Protein 9GVB (pdb70)

Sequence (286 aa):
LTDRGMTYDLDPKDGSSAATKPVLEVTKKVFDTAADAAGQTVTVEFKVSGAEGKYATTGYHIYWDERLEVVATKTGAYAKKGAALEDSSLAKAENNGNGVFVASGADDDFGADGVMWTVELKVPADAKAGDVYPIDVAYQWDPSKGDLFTDNKDSAQGKLMQAYFFTQGIKSSSNPSTDEYLVKANATYADGYIAIKAGDLFGDINGDGIIDGRDATVLLTYYAKTSTGYKGSLMKFMEEQDLFGDINGDGIIDGRDATVLLTYYAKTSTGYKGSLMKFMEEQNII

Radius of gyration: 19.49 Å; Cα contacts (8 Å, |Δi|>4): 697; chains: 3; bounding box: 42×39×64 Å

Solvent-accessible surface area: 13029 Å² total; per-residue (Å²): 54,78,59,95,22,93,96,18,91,55,120,38,111,94,1,61,91,2,75,10,101,0,59,8,111,8,31,103,80,52,22,100,68,34,82,74,0,35,41,92,62,10,64,0,69,0,92,1,54,48,2,110,37,102,0,0,1,0,0,0,2,0,8,2,6,98,121,7,114,26,58,48,35,212,120,37,21,57,4,122,80,16,76,1,0,131,88,0,75,11,32,68,9,31,47,32,57,55,0,0,0,0,0,0,0,0,51,75,41,88,1,17,46,19,29,0,5,22,0,50,0,74,2,26,90,109,4,134,64,37,18,16,0,6,0,2,1,3,7,36,98,48,103,72,26,8,3,3,0,0,17,27,128,29,40,76,72,1,64,33,3,2,0,31,0,6,41,70,3,4,74,21,73,96,43,63,10,124,26,123,32,0,79,182,31,127,2,41,23,0,11,0,11,0,0,2,92,92,129,214,85,95,2,11,3,52,58,67,57,27,18,1,0,44,0,0,3,27,0,11,10,13,88,32,94,45,73,122,50,49,191,8,65,5,108,112,9,40,147,92,122,200,104,83,5,21,4,11,58,63,54,95,26,14,20,132,0,0,54,6,0,1,25,16,0,0,47,21,9,32,55,46,181,30,59,5,99,104,4,0,112,93,86,131,58,107

InterPro domains:
  IPR008965 CBM2/CBM3, carbohydrate-binding domain superfamily [SSF49384] (60-172)

Organism: Ruminococcus flavefaciens (NCBI:txid1265)

B-factor: mean 37.2, std 17.84, range [0.5, 118.03]

Structure (mmCIF, N/CA/C/O backbone):
data_9GVB
#
_entry.id   9GVB
#
_cell.length_a   142.390
_cell.length_b   142.390
_cell.length_c   57.596
_cell.angle_alpha   90.00
_cell.angle_beta   90.00
_cell.angle_gamma   120.00
#
_symmetry.space_group_name_H-M   'P 64'
#
loop_
_entity.id
_entity.type
_entity.pdbx_description
1 polymer 'Cell-wall anchoring protein'
2 polymer 'Group 2 dockerin from R. flavefaciens FD-1'
3 non-polymer 'CALCIUM ION'
4 water water
#
loop_
_atom_site.group_PDB
_atom_site.id
_atom_site.type_symbol
_atom_site.label_atom_id
_atom_site.label_alt_id
_atom_site.label_comp_id
_atom_site.label_asym_id
_atom_site.label_entity_id
_atom_site.label_seq_id
_atom_site.pdbx_PDB_ins_code
_atom_site.Cartn_x
_atom_site.Cartn_y
_atom_site.Cartn_z
_atom_site.occupancy
_atom_site.B_iso_or_equiv
_atom_site.auth_seq_id
_atom_site.auth_comp_id
_atom_site.auth_asym_id
_atom_site.auth_atom_id
_atom_site.pdbx_PDB_model_num
ATOM 1 N N . LEU A 1 2 ? 18.271 67.996 33.722 1.00 45.38 2 LEU A N 1
ATOM 2 C CA . LEU A 1 2 ? 18.065 67.412 32.368 1.00 42.09 2 LEU A CA 1
ATOM 3 C C . LEU A 1 2 ? 17.654 65.934 32.358 1.00 42.98 2 LEU A C 1
ATOM 4 O O . LEU A 1 2 ? 18.054 65.171 33.229 1.00 45.13 2 LEU A O 1
ATOM 9 N N . THR A 1 3 ? 16.938 65.516 31.290 1.00 41.53 3 THR A N 1
ATOM 10 C CA . THR A 1 3 ? 16.470 64.139 31.095 1.00 42.58 3 THR A CA 1
ATOM 11 C C . THR A 1 3 ? 16.996 63.611 29.766 1.00 38.94 3 THR A C 1
ATOM 12 O O . THR A 1 3 ? 17.393 64.421 28.934 1.00 36.21 3 THR A O 1
ATOM 16 N N . ASP A 1 4 ? 16.871 62.277 29.572 1.00 39.60 4 ASP A N 1
ATOM 17 C CA . ASP A 1 4 ? 17.287 61.555 28.372 1.00 37.09 4 ASP A CA 1
ATOM 18 C C . ASP A 1 4 ? 16.071 61.427 27.473 1.00 36.56 4 ASP A C 1
ATOM 19 O O . ASP A 1 4 ? 15.343 60.460 27.570 1.00 38.18 4 ASP A O 1
ATOM 24 N N . ARG A 1 5 ? 15.872 62.416 26.603 1.00 34.72 5 ARG A N 1
ATOM 25 C CA . ARG A 1 5 ? 14.814 62.345 25.620 1.00 34.84 5 ARG A CA 1
ATOM 26 C C . ARG A 1 5 ? 15.238 61.463 24.451 1.00 32.33 5 ARG A C 1
ATOM 27 O O . ARG A 1 5 ? 14.431 61.150 23.598 1.00 31.69 5 ARG A O 1
ATOM 35 N N . GLY A 1 6 ? 16.502 61.049 24.410 1.00 31.13 6 GLY A N 1
ATOM 36 C CA . GLY A 1 6 ? 17.009 60.315 23.267 1.00 29.62 6 GLY A CA 1
ATOM 37 C C . GLY A 1 6 ? 16.341 58.948 23.143 1.00 31.65 6 GLY A C 1
ATOM 38 O O . GLY A 1 6 ? 16.048 58.323 24.153 1.00 34.63 6 GLY A O 1
ATOM 39 N N . MET A 1 7 ? 16.116 58.489 21.900 1.00 30.40 7 MET A N 1
ATOM 40 C CA . MET A 1 7 ? 15.572 57.165 21.636 1.00 32.00 7 MET A CA 1
ATOM 41 C C . MET A 1 7 ? 16.588 56.278 20.912 1.00 31.15 7 MET A C 1
ATOM 42 O O . MET A 1 7 ? 17.642 56.743 20.494 1.00 28.88 7 MET A O 1
ATOM 47 N N . THR A 1 8 ? 16.231 54.995 20.771 1.00 33.22 8 THR A N 1
ATOM 48 C CA . THR A 1 8 ? 17.009 54.009 20.047 1.00 33.37 8 THR A CA 1
ATOM 49 C C . THR A 1 8 ? 16.783 54.107 18.539 1.00 32.20 8 THR A C 1
ATOM 50 O O . THR A 1 8 ? 15.657 54.146 18.073 1.00 32.98 8 THR A O 1
ATOM 54 N N . TYR A 1 9 ? 17.871 54.051 17.775 1.00 31.04 9 TYR A N 1
ATOM 55 C CA . TYR A 1 9 ? 17.813 54.132 16.331 1.00 30.45 9 TYR A CA 1
ATOM 56 C C . TYR A 1 9 ? 17.394 52.784 15.767 1.00 33.88 9 TYR A C 1
ATOM 57 O O . TYR A 1 9 ? 18.223 51.896 15.705 1.00 35.00 9 TYR A O 1
ATOM 66 N N . ASP A 1 10 ? 16.138 52.671 15.312 1.00 36.17 10 ASP A N 1
ATOM 67 C CA . ASP A 1 10 ? 15.527 51.407 14.896 1.00 40.26 10 ASP A CA 1
ATOM 68 C C . ASP A 1 10 ? 15.306 51.339 13.381 1.00 40.76 10 ASP A C 1
ATOM 69 O O . ASP A 1 10 ? 14.749 50.351 12.896 1.00 43.64 10 ASP A O 1
ATOM 74 N N . LEU A 1 11 ? 15.733 52.366 12.634 1.00 38.57 11 LEU A N 1
ATOM 75 C CA . LEU A 1 11 ? 15.620 52.337 11.185 1.00 40.01 11 LEU A CA 1
ATOM 76 C C . LEU A 1 11 ? 16.576 51.321 10.573 1.00 43.23 11 LEU A C 1
ATOM 77 O O . LEU A 1 11 ? 17.440 50.782 11.257 1.00 44.92 11 LEU A O 1
ATOM 82 N N . ASP A 1 12 ? 16.454 51.084 9.265 1.00 45.76 12 ASP A N 1
ATOM 83 C CA . ASP A 1 12 ? 17.237 50.026 8.656 1.00 49.61 12 ASP A CA 1
ATOM 84 C C . ASP A 1 12 ? 17.922 50.531 7.380 1.00 47.70 12 ASP A C 1
ATOM 85 O O . ASP A 1 12 ? 17.248 50.936 6.431 1.00 46.96 12 ASP A O 1
ATOM 90 N N . PRO A 1 13 ? 19.286 50.527 7.297 1.00 46.17 13 PRO A N 1
ATOM 91 C CA . PRO A 1 13 ? 20.179 49.948 8.327 1.00 45.72 13 PRO A CA 1
ATOM 92 C C . PRO A 1 13 ? 20.290 50.564 9.727 1.00 43.19 13 PRO A C 1
ATOM 93 O O . PRO A 1 13 ? 20.196 51.777 9.900 1.00 39.84 13 PRO A O 1
ATOM 97 N N . LYS A 1 14 ? 20.510 49.718 10.740 1.00 45.73 14 LYS A N 1
ATOM 98 C CA . LYS A 1 14 ? 20.722 50.193 12.107 1.00 45.24 14 LYS A CA 1
ATOM 99 C C . LYS A 1 14 ? 22.211 50.304 12.420 1.00 43.87 14 LYS A C 1
ATOM 100 O O . LYS A 1 14 ? 22.556 50.858 13.448 1.00 41.90 14 LYS A O 1
ATOM 106 N N . ASP A 1 15 ? 23.071 49.708 11.585 1.00 45.47 15 ASP A N 1
ATOM 107 C CA . ASP A 1 15 ? 24.500 49.682 11.834 1.00 45.45 15 ASP A CA 1
ATOM 108 C C . ASP A 1 15 ? 25.209 50.476 10.747 1.00 43.60 15 ASP A C 1
ATOM 109 O O . ASP A 1 15 ? 25.111 50.135 9.563 1.00 45.45 15 ASP A O 1
ATOM 114 N N . GLY A 1 16 ? 25.957 51.499 11.170 1.00 40.06 16 GLY A N 1
ATOM 115 C CA . GLY A 1 16 ? 26.480 52.474 10.230 1.00 38.03 16 GLY A CA 1
ATOM 116 C C . GLY A 1 16 ? 27.991 52.369 10.027 1.00 38.46 16 GLY A C 1
ATOM 117 O O . GLY A 1 16 ? 28.531 53.188 9.292 1.00 38.41 16 GLY A O 1
ATOM 118 N N . SER A 1 17 ? 28.658 51.367 10.643 1.00 39.30 17 SER A N 1
ATOM 119 C CA . SER A 1 17 ? 30.119 51.249 10.677 1.00 38.88 17 SER A CA 1
ATOM 120 C C . SER A 1 17 ? 30.718 51.205 9.273 1.00 39.84 17 SER A C 1
ATOM 121 O O . SER A 1 17 ? 31.751 51.795 9.010 1.00 39.45 17 SER A O 1
ATOM 124 N N . SER A 1 18 ? 30.039 50.511 8.366 1.00 41.55 18 SER A N 1
ATOM 125 C CA . SER A 1 18 ? 30.490 50.322 7.000 1.00 43.34 18 SER A CA 1
ATOM 126 C C . SER A 1 18 ? 30.278 51.579 6.146 1.00 40.51 18 SER A C 1
ATOM 127 O O . SER A 1 18 ? 30.579 51.534 4.960 1.00 42.79 18 SER A O 1
ATOM 130 N N . ALA A 1 19 ? 29.693 52.657 6.688 1.00 35.99 19 ALA A N 1
ATOM 131 C CA . ALA A 1 19 ? 29.243 53.782 5.877 1.00 33.80 19 ALA A CA 1
ATOM 132 C C . ALA A 1 19 ? 30.411 54.468 5.184 1.00 33.53 19 ALA A C 1
ATOM 133 O O . ALA A 1 19 ? 31.442 54.673 5.800 1.00 33.06 19 ALA A O 1
ATOM 135 N N . ALA A 1 20 ? 30.223 54.904 3.938 1.00 33.93 20 ALA A N 1
ATOM 136 C CA . ALA A 1 20 ? 31.250 55.675 3.248 1.00 34.44 20 ALA A CA 1
ATOM 137 C C . ALA A 1 20 ? 31.519 57.024 3.933 1.00 31.54 20 ALA A C 1
ATOM 138 O O . ALA A 1 20 ? 32.664 57.479 3.950 1.00 31.94 20 ALA A O 1
ATOM 140 N N . THR A 1 21 ? 30.459 57.691 4.437 1.00 28.83 21 THR A N 1
ATOM 141 C CA . THR A 1 21 ? 30.602 58.940 5.166 1.00 26.15 21 THR A CA 1
ATOM 142 C C . THR A 1 21 ? 30.271 58.703 6.633 1.00 24.19 21 THR A C 1
ATOM 143 O O . THR A 1 21 ? 29.210 58.188 6.936 1.00 23.60 21 THR A O 1
ATOM 147 N N . LYS A 1 22 ? 31.192 59.060 7.529 1.00 23.59 22 LYS A N 1
ATOM 148 C CA . LYS A 1 22 ? 31.017 58.791 8.950 1.00 22.48 22 LYS A CA 1
ATOM 149 C C . LYS A 1 22 ? 31.062 60.084 9.757 1.00 20.62 22 LYS A C 1
ATOM 150 O O . LYS A 1 22 ? 32.084 60.406 10.381 1.00 20.68 22 LYS A O 1
ATOM 156 N N . PRO A 1 23 ? 29.917 60.791 9.841 1.00 19.25 23 PRO A N 1
ATOM 157 C CA . PRO A 1 23 ? 29.863 62.116 10.427 1.00 18.05 23 PRO A CA 1
ATOM 158 C C . PRO A 1 23 ? 29.836 62.087 11.946 1.00 17.63 23 PRO A C 1
ATOM 159 O O . PRO A 1 23 ? 29.155 61.280 12.548 1.00 17.45 23 PRO A O 1
ATOM 163 N N . VAL A 1 24 ? 30.590 63.005 12.533 1.00 18.15 24 VAL A N 1
ATOM 164 C CA . VAL A 1 24 ? 30.686 63.152 13.967 1.00 18.55 24 VAL A CA 1
ATOM 165 C C . VAL A 1 24 ? 30.252 64.570 14.338 1.00 18.24 24 VAL A C 1
ATOM 166 O O . VAL A 1 24 ? 30.752 65.540 13.777 1.00 18.65 24 VAL A O 1
ATOM 170 N N . LEU A 1 25 ? 29.367 64.691 15.329 1.00 18.17 25 LEU A N 1
ATOM 171 C CA . LEU A 1 25 ? 28.917 65.984 15.792 1.00 18.11 25 LEU A CA 1
ATOM 172 C C . LEU A 1 25 ? 29.533 66.243 17.145 1.00 19.43 25 LEU A C 1
ATOM 173 O O . LEU A 1 25 ? 29.358 65.417 18.031 1.00 20.11 25 LEU A O 1
ATOM 178 N N . GLU A 1 26 ? 30.221 67.381 17.267 1.00 20.92 26 GLU A N 1
ATOM 179 C CA . GLU A 1 26 ? 30.896 67.771 18.487 1.00 23.05 26 GLU A CA 1
ATOM 180 C C . GLU A 1 26 ? 30.225 69.012 19.032 1.00 21.70 26 GLU A C 1
ATOM 181 O O . GLU A 1 26 ? 29.947 69.957 18.296 1.00 20.96 26 GLU A O 1
ATOM 187 N N . VAL A 1 27 ? 30.018 68.976 20.346 1.00 21.14 27 VAL A N 1
ATOM 188 C CA . VAL A 1 27 ? 29.312 70.026 21.030 1.00 20.99 27 VAL A CA 1
ATOM 189 C C . VAL A 1 27 ? 30.259 70.667 22.018 1.00 21.93 27 VAL A C 1
ATOM 190 O O . VAL A 1 27 ? 31.107 69.991 22.577 1.00 22.69 27 VAL A O 1
ATOM 194 N N . THR A 1 28 ? 30.085 71.971 22.210 1.00 22.23 28 THR A N 1
ATOM 195 C CA . THR A 1 28 ? 31.004 72.765 22.996 1.00 23.79 28 THR A CA 1
ATOM 196 C C . THR A 1 28 ? 31.127 72.150 24.381 1.00 24.88 28 THR A C 1
ATOM 197 O O . THR A 1 28 ? 30.171 71.618 24.916 1.00 24.46 28 THR A O 1
ATOM 201 N N . LYS A 1 29 ? 32.336 72.172 24.924 1.00 26.67 29 LYS A N 1
ATOM 202 C CA . LYS A 1 29 ? 32.544 71.822 26.319 1.00 28.93 29 LYS A CA 1
ATOM 203 C C . LYS A 1 29 ? 33.305 72.967 26.980 1.00 31.69 29 LYS A C 1
ATOM 204 O O . LYS A 1 29 ? 34.499 73.154 26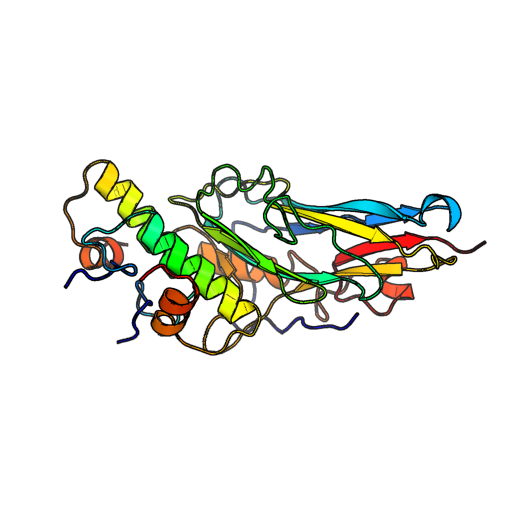.764 1.00 32.46 29 LYS A O 1
ATOM 210 N N . LYS A 1 30 ? 32.564 73.760 27.754 1.00 33.42 30 LYS A N 1
ATOM 211 C CA . LYS A 1 30 ? 33.114 74.930 28.386 1.00 36.22 30 LYS A CA 1
ATOM 212 C C . LYS A 1 30 ? 33.304 74.609 29.859 1.00 38.50 30 LYS A C 1
ATOM 213 O O . LYS A 1 30 ? 32.406 74.064 30.495 1.00 38.49 30 LYS A O 1
ATOM 219 N N . VAL A 1 31 ? 34.494 74.932 30.372 1.00 40.65 31 VAL A N 1
ATOM 220 C CA . VAL A 1 31 ? 34.779 74.804 31.791 1.00 43.58 31 VAL A CA 1
ATOM 221 C C . VAL A 1 31 ? 35.207 76.146 32.389 1.00 46.96 31 VAL A C 1
ATOM 222 O O . VAL A 1 31 ? 36.039 76.856 31.824 1.00 47.34 31 VAL A O 1
ATOM 226 N N . PHE A 1 32 ? 34.615 76.492 33.542 1.00 49.68 32 PHE A N 1
ATOM 227 C CA . PHE A 1 32 ? 34.986 77.698 34.271 1.00 53.53 32 PHE A CA 1
ATOM 228 C C . PHE A 1 32 ? 35.745 77.260 35.526 1.00 56.47 32 PHE A C 1
ATOM 229 O O . PHE A 1 32 ? 35.463 76.182 36.057 1.00 55.89 32 PHE A O 1
ATOM 237 N N . ASP A 1 33 ? 36.705 78.078 35.985 1.00 59.73 33 ASP A N 1
ATOM 238 C CA . ASP A 1 33 ? 37.482 77.716 37.167 1.00 63.30 33 ASP A CA 1
ATOM 239 C C . ASP A 1 33 ? 36.762 78.102 38.455 1.00 67.27 33 ASP A C 1
ATOM 240 O O . ASP A 1 33 ? 36.914 77.406 39.462 1.00 69.36 33 ASP A O 1
ATOM 245 N N . THR 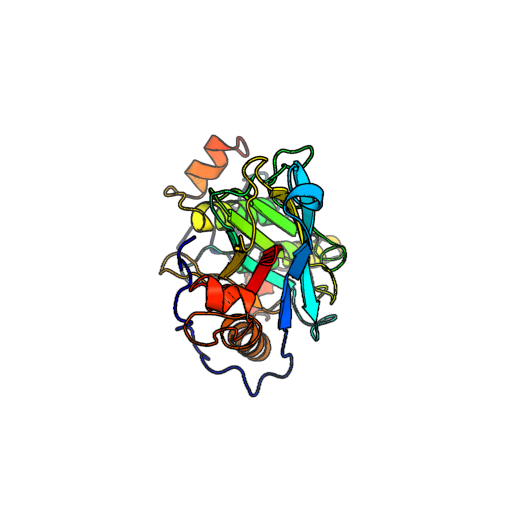A 1 34 ? 36.026 79.229 38.411 1.00 68.63 34 THR A N 1
ATOM 246 C CA . THR A 1 34 ? 35.253 79.737 39.537 1.00 72.67 34 THR A CA 1
ATOM 247 C C . THR A 1 34 ? 33.802 79.960 39.103 1.00 70.90 34 THR A C 1
ATOM 248 O O . THR A 1 34 ? 33.534 80.397 37.985 1.00 67.84 34 THR A O 1
ATOM 252 N N . ALA A 1 35 ? 32.870 79.680 40.024 1.00 73.29 35 ALA A N 1
ATOM 253 C CA . ALA A 1 35 ? 31.511 80.194 39.946 1.00 73.66 35 ALA A CA 1
ATOM 254 C C . ALA A 1 35 ? 31.538 81.656 39.495 1.00 75.29 35 ALA A C 1
ATOM 255 O O . ALA A 1 35 ? 30.744 82.055 38.642 1.00 72.92 35 ALA A O 1
ATOM 257 N N . ALA A 1 36 ? 32.463 82.434 40.097 1.00 79.73 36 ALA A N 1
ATOM 258 C CA . ALA A 1 36 ? 32.695 83.846 39.794 1.00 82.12 36 ALA A CA 1
ATOM 259 C C . ALA A 1 36 ? 32.689 84.111 38.281 1.00 77.85 36 ALA A C 1
ATOM 260 O O . ALA A 1 36 ? 31.829 84.848 37.814 1.00 77.73 36 ALA A O 1
ATOM 262 N N . ASP A 1 37 ? 33.602 83.486 37.516 1.00 74.59 37 ASP A N 1
ATOM 263 C CA . ASP A 1 37 ? 33.745 83.750 36.086 1.00 71.27 37 ASP A CA 1
ATOM 264 C C . ASP A 1 37 ? 32.547 83.231 35.291 1.00 67.17 37 ASP A C 1
ATOM 265 O O . ASP A 1 37 ? 32.336 83.641 34.147 1.00 64.81 37 ASP A O 1
ATOM 270 N N . ALA A 1 38 ? 31.809 82.284 35.887 1.00 66.53 38 ALA A N 1
ATOM 271 C CA . ALA A 1 38 ? 30.745 81.569 35.197 1.00 62.73 38 ALA A CA 1
ATOM 272 C C . ALA A 1 38 ? 29.439 82.368 35.216 1.00 64.15 38 ALA A C 1
ATOM 273 O O . ALA A 1 38 ? 28.813 82.554 34.170 1.00 61.19 38 ALA A O 1
ATOM 275 N N . ALA A 1 39 ? 29.038 82.825 36.415 1.00 68.82 39 ALA A N 1
ATOM 276 C CA . ALA A 1 39 ? 27.733 83.437 36.625 1.00 70.77 39 ALA A CA 1
ATOM 277 C C . ALA A 1 39 ? 27.463 84.488 35.551 1.00 69.90 39 ALA A C 1
ATOM 278 O O . ALA A 1 39 ? 28.355 85.255 35.194 1.00 70.67 39 ALA A O 1
ATOM 280 N N . GLY A 1 40 ? 26.247 84.470 34.994 1.00 68.16 40 GLY A N 1
ATOM 281 C CA . GLY A 1 40 ? 25.818 85.496 34.054 1.00 67.99 40 GLY A CA 1
ATOM 282 C C . GLY A 1 40 ? 26.510 85.429 32.685 1.00 64.15 40 GLY A C 1
ATOM 283 O O . GLY A 1 40 ? 26.107 86.135 31.758 1.00 63.38 40 GLY A O 1
ATOM 284 N N . GLN A 1 41 ? 27.543 84.585 32.535 1.00 61.83 41 GLN A N 1
ATOM 285 C CA . GLN A 1 41 ? 28.226 84.478 31.252 1.00 58.53 41 GLN A CA 1
ATOM 286 C C . GLN A 1 41 ? 27.317 83.747 30.260 1.00 53.61 41 GLN A C 1
ATOM 287 O O . GLN A 1 41 ? 26.663 82.762 30.612 1.00 51.94 41 GLN A O 1
ATOM 293 N N . THR A 1 42 ? 27.271 84.284 29.034 1.00 51.53 42 THR A N 1
ATOM 294 C CA . THR A 1 42 ? 26.635 83.643 27.895 1.00 47.13 42 THR A CA 1
ATOM 295 C C . THR A 1 42 ? 27.698 82.833 27.155 1.00 43.59 42 THR A C 1
ATOM 296 O O . THR A 1 42 ? 28.702 83.381 26.721 1.00 44.32 42 THR A O 1
ATOM 300 N N . VAL A 1 43 ? 27.476 81.523 27.023 1.00 40.04 43 VAL A N 1
ATOM 301 C CA . VAL A 1 43 ? 28.383 80.647 26.297 1.00 37.00 43 VAL A CA 1
ATOM 302 C C . VAL A 1 43 ? 27.829 80.411 24.895 1.00 33.80 43 VAL A C 1
ATOM 303 O O . VAL A 1 43 ? 26.679 80.004 24.726 1.00 32.28 43 VAL A O 1
ATOM 307 N N . THR A 1 44 ? 28.671 80.648 23.889 1.00 32.90 44 THR A N 1
ATOM 308 C CA . THR A 1 44 ? 28.316 80.221 22.554 1.00 30.14 44 THR A CA 1
ATOM 309 C C . THR A 1 44 ? 28.570 78.721 22.472 1.00 27.57 44 THR A C 1
ATOM 310 O O . THR A 1 44 ? 29.696 78.262 22.586 1.00 27.45 44 THR A O 1
ATOM 314 N N . VAL A 1 45 ? 27.482 77.972 22.301 1.00 25.84 45 VAL A N 1
ATOM 315 C CA . VAL A 1 45 ? 27.534 76.535 22.153 1.00 23.78 45 VAL A CA 1
ATOM 316 C C . VAL A 1 45 ? 27.385 76.202 20.675 1.00 21.95 45 VAL A C 1
ATOM 317 O O . VAL A 1 45 ? 26.424 76.604 20.025 1.00 21.38 45 VAL A O 1
ATOM 321 N N . GLU A 1 46 ? 28.360 75.444 20.172 1.00 21.41 46 GLU A N 1
ATOM 322 C CA . GLU A 1 46 ? 28.447 75.145 18.759 1.00 20.56 46 GLU A CA 1
ATOM 323 C C . GLU A 1 46 ? 28.198 73.671 18.494 1.00 19.13 46 GLU A C 1
ATOM 324 O O . GLU A 1 46 ? 28.706 72.816 19.207 1.00 19.34 46 GLU A O 1
ATOM 330 N N . PHE A 1 47 ? 27.422 73.394 17.453 1.00 18.24 47 PHE A N 1
ATOM 331 C CA . PHE A 1 47 ? 27.187 72.035 17.030 1.00 17.17 47 PHE A CA 1
ATOM 332 C C . PHE A 1 47 ? 27.923 71.869 15.716 1.00 17.90 47 PHE A C 1
ATOM 333 O O . PHE A 1 47 ? 27.429 72.314 14.680 1.00 18.1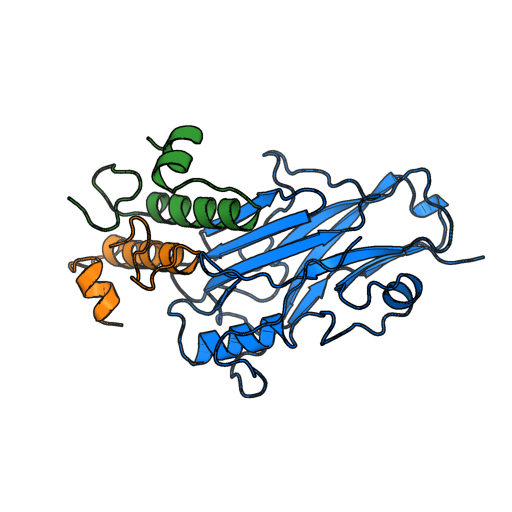0 47 PHE A O 1
ATOM 341 N N . LYS A 1 48 ? 29.105 71.255 15.799 1.00 19.07 48 LYS A N 1
ATOM 342 C CA . LYS A 1 48 ? 30.046 71.241 14.701 1.00 20.55 48 LYS A CA 1
ATOM 343 C C . LYS A 1 48 ? 30.133 69.829 14.124 1.00 18.42 48 LYS A C 1
ATOM 344 O O . LYS A 1 48 ? 30.265 68.874 14.869 1.00 17.65 48 LYS A O 1
ATOM 350 N N . VAL A 1 49 ? 30.048 69.696 12.791 1.00 17.65 49 VAL A N 1
ATOM 351 C CA . VAL A 1 49 ? 30.080 68.389 12.144 1.00 16.79 49 VAL A CA 1
ATOM 352 C C . VAL A 1 49 ? 31.417 68.197 11.413 1.00 17.76 49 VAL A C 1
ATOM 353 O O . VAL A 1 49 ? 32.018 69.126 10.876 1.00 18.63 49 VAL A O 1
ATOM 357 N N . SER A 1 50 ? 31.866 66.937 11.404 1.00 17.69 50 SER A N 1
ATOM 358 C CA . SER A 1 50 ? 33.150 66.562 10.866 1.00 18.96 50 SER A CA 1
ATOM 359 C C . SER A 1 50 ? 33.020 65.321 9.999 1.00 19.14 50 SER A C 1
ATOM 360 O O . SER A 1 50 ? 32.377 64.370 10.405 1.00 18.45 50 SER A O 1
ATOM 363 N N . GLY A 1 51 ? 33.670 65.349 8.833 1.00 20.40 51 GLY A N 1
ATOM 364 C CA . GLY A 1 51 ? 33.869 64.182 8.000 1.00 21.52 51 GLY A CA 1
ATOM 365 C C . GLY A 1 51 ? 32.730 63.975 7.018 1.00 21.25 51 GLY A C 1
ATOM 366 O O . GLY A 1 51 ? 32.413 62.837 6.711 1.00 21.87 51 GLY A O 1
ATOM 367 N N . ALA A 1 52 ? 32.130 65.063 6.524 1.00 20.68 52 ALA A N 1
ATOM 368 C CA . ALA A 1 52 ? 30.968 64.966 5.657 1.00 20.47 52 ALA A CA 1
ATOM 369 C C . ALA A 1 52 ? 30.884 66.135 4.681 1.00 21.49 52 ALA A C 1
ATOM 370 O O . ALA A 1 52 ? 29.810 66.371 4.147 1.00 21.21 52 ALA A O 1
ATOM 372 N N . GLU A 1 53 ? 31.996 66.833 4.388 1.00 23.08 53 GLU A N 1
ATOM 373 C CA . GLU A 1 53 ? 31.967 67.846 3.339 1.00 24.82 53 GLU A CA 1
ATOM 374 C C . GLU A 1 53 ? 31.348 67.273 2.075 1.00 26.46 53 GLU A C 1
ATOM 375 O O . GLU A 1 53 ? 31.790 66.272 1.549 1.00 28.07 53 GLU A O 1
ATOM 381 N N . GLY A 1 54 ? 30.313 67.928 1.583 1.00 26.55 54 GLY A N 1
ATOM 382 C CA . GLY A 1 54 ? 29.765 67.590 0.285 1.00 28.70 54 GLY A CA 1
ATOM 383 C C . GLY A 1 54 ? 29.062 66.239 0.306 1.00 28.32 54 GLY A C 1
ATOM 384 O O . GLY A 1 54 ? 28.877 65.647 -0.745 1.00 30.71 54 GLY A O 1
ATOM 385 N N . LYS A 1 55 ? 28.591 65.802 1.476 1.00 25.95 55 LYS A N 1
ATOM 386 C CA . LYS A 1 55 ? 28.105 64.444 1.617 1.00 25.86 55 LYS A CA 1
ATOM 387 C C . LYS A 1 55 ? 26.706 64.294 2.222 1.00 23.80 55 LYS A C 1
ATOM 388 O O . LYS A 1 55 ? 26.242 63.145 2.296 1.00 24.05 55 LYS A O 1
ATOM 394 N N . TYR A 1 56 ? 26.055 65.427 2.586 1.00 22.19 56 TYR A N 1
ATOM 395 C CA . TYR A 1 56 ? 24.708 65.451 3.154 1.00 20.50 56 TYR A CA 1
ATOM 396 C C . TYR A 1 56 ? 23.918 66.682 2.682 1.00 20.44 56 TYR A C 1
ATOM 397 O O . TYR A 1 56 ? 24.477 67.686 2.230 1.00 21.08 56 TYR A O 1
ATOM 406 N N . ALA A 1 57 ? 22.589 66.578 2.814 1.00 19.91 57 ALA A N 1
ATOM 407 C CA . ALA A 1 57 ? 21.661 67.586 2.312 1.00 20.50 57 ALA A CA 1
ATOM 408 C C . ALA A 1 57 ? 20.533 67.859 3.301 1.00 19.09 57 ALA A C 1
ATOM 409 O O . ALA A 1 57 ? 20.234 69.014 3.594 1.00 18.94 57 ALA A O 1
ATOM 411 N N . THR A 1 58 ? 19.919 66.776 3.777 1.00 18.62 58 THR A N 1
ATOM 412 C CA . THR A 1 58 ? 18.731 66.799 4.603 1.00 17.79 58 THR A CA 1
ATOM 413 C C . THR A 1 58 ? 19.092 66.415 6.028 1.00 16.55 58 THR A C 1
ATOM 414 O O . THR A 1 58 ? 19.661 65.366 6.253 1.00 16.66 58 THR A O 1
ATOM 418 N N . THR A 1 59 ? 18.674 67.213 6.998 1.00 15.99 59 THR A N 1
ATOM 419 C CA . THR A 1 59 ? 19.127 67.044 8.362 1.00 15.13 59 THR A CA 1
ATOM 420 C C . THR A 1 59 ? 18.001 67.378 9.314 1.00 14.64 59 THR A C 1
ATOM 421 O O . THR A 1 59 ? 17.093 68.113 8.979 1.00 15.35 59 THR A O 1
ATOM 425 N N . GLY A 1 60 ? 18.072 66.854 10.518 1.00 14.03 60 GLY A N 1
ATOM 426 C CA . GLY A 1 60 ? 17.086 67.217 11.524 1.00 14.04 60 GLY A CA 1
ATOM 427 C C . GLY A 1 60 ? 17.321 66.457 12.822 1.00 13.76 60 GLY A C 1
ATOM 428 O O . GLY A 1 60 ? 17.278 65.245 12.827 1.00 14.29 60 GLY A O 1
ATOM 429 N N . TYR A 1 61 ? 17.591 67.150 13.921 1.00 13.36 61 TYR A N 1
ATOM 430 C CA . TYR A 1 61 ? 17.919 66.433 15.143 1.00 13.45 61 TYR A CA 1
ATOM 431 C C . TYR A 1 61 ? 17.575 67.303 16.336 1.00 13.85 61 TYR A C 1
ATOM 432 O O . TYR A 1 61 ? 17.405 68.501 16.181 1.00 13.80 61 TYR A O 1
ATOM 441 N N . HIS A 1 62 ? 17.452 66.674 17.502 1.00 14.64 62 HIS A N 1
ATOM 442 C CA . HIS A 1 62 ? 16.954 67.347 18.682 1.00 15.76 62 HIS A CA 1
ATOM 443 C C . HIS A 1 62 ? 18.113 67.795 19.544 1.00 15.79 62 HIS A C 1
ATOM 444 O O . HIS A 1 62 ? 19.089 67.067 19.711 1.00 15.54 62 HIS A O 1
ATOM 451 N N . ILE A 1 63 ? 17.997 69.002 20.080 1.00 16.51 63 ILE A N 1
ATOM 452 C CA . ILE A 1 63 ? 18.975 69.474 21.039 1.00 17.11 63 ILE A CA 1
ATOM 453 C C . ILE A 1 63 ? 18.211 69.759 22.310 1.00 19.33 63 ILE A C 1
ATOM 454 O O . ILE A 1 63 ? 17.034 70.067 22.230 1.00 20.29 63 ILE A O 1
ATOM 459 N N . TYR A 1 64 ? 18.865 69.573 23.451 1.00 20.63 64 TYR A N 1
ATOM 460 C CA . TYR A 1 64 ? 18.285 69.866 24.753 1.00 23.31 64 TYR A CA 1
ATOM 461 C C . TYR A 1 64 ? 19.399 70.355 25.656 1.00 24.89 64 TYR A C 1
ATOM 462 O O . TYR A 1 64 ? 20.565 70.164 25.311 1.00 23.87 64 TYR A O 1
ATOM 471 N N . TRP A 1 65 ? 19.051 70.965 26.796 1.00 28.12 65 TRP A N 1
ATOM 472 C CA . TRP A 1 65 ? 20.064 71.402 27.748 1.00 30.08 65 TRP A CA 1
ATOM 473 C C . TRP A 1 65 ? 19.492 71.549 29.152 1.00 34.38 65 TRP A C 1
ATOM 474 O O . TRP A 1 65 ? 18.272 71.544 29.324 1.00 35.61 65 TRP A O 1
ATOM 485 N N . ASP A 1 66 ? 20.391 71.688 30.140 1.00 37.36 66 ASP A N 1
ATOM 486 C CA . ASP A 1 66 ? 19.949 71.674 31.521 1.00 42.39 66 ASP A CA 1
ATOM 487 C C . ASP A 1 66 ? 18.950 72.803 31.683 1.00 45.18 66 ASP A C 1
ATOM 488 O O . ASP A 1 66 ? 19.121 73.857 31.071 1.00 43.92 66 ASP A O 1
ATOM 493 N N . GLU A 1 67 ? 17.925 72.526 32.505 1.00 49.64 67 GLU A N 1
ATOM 494 C CA . GLU A 1 67 ? 16.765 73.394 32.677 1.00 52.78 67 GLU A CA 1
ATOM 495 C C . GLU A 1 67 ? 17.220 74.724 33.252 1.00 53.91 67 GLU A C 1
ATOM 496 O O . GLU A 1 67 ? 16.622 75.748 32.960 1.00 54.22 67 GLU A O 1
ATOM 502 N N . ARG A 1 68 ? 18.344 74.691 33.969 1.00 54.33 68 ARG A N 1
ATOM 503 C CA . ARG A 1 68 ? 18.803 75.824 34.748 1.00 56.94 68 ARG A CA 1
ATOM 504 C C . ARG A 1 68 ? 19.531 76.842 33.875 1.00 54.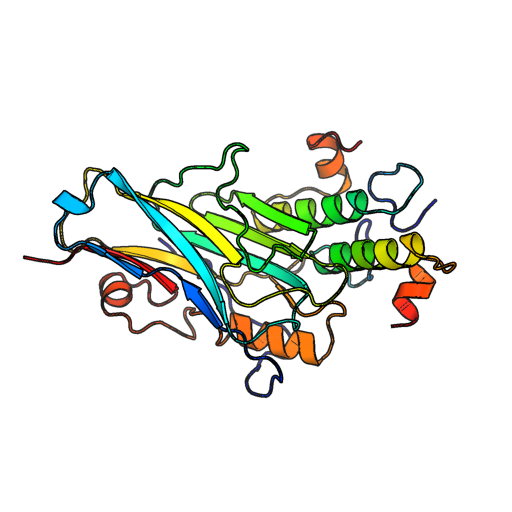50 68 ARG A C 1
ATOM 505 O O . ARG A 1 68 ? 19.835 77.930 34.352 1.00 56.93 68 ARG A O 1
ATOM 513 N N . LEU A 1 69 ? 19.809 76.492 32.612 1.00 50.39 69 LEU A N 1
ATOM 514 C CA . LEU A 1 69 ? 20.415 77.416 31.660 1.00 48.85 69 LEU A CA 1
ATOM 515 C C . LEU A 1 69 ? 19.311 78.260 31.052 1.00 49.48 69 LEU A C 1
ATOM 516 O O . LEU A 1 69 ? 18.168 77.821 31.049 1.00 50.46 69 LEU A O 1
ATOM 521 N N . GLU A 1 70 ? 19.662 79.438 30.521 1.00 49.69 70 GLU A N 1
ATOM 522 C CA . GLU A 1 70 ? 18.683 80.296 29.869 1.00 50.37 70 GLU A CA 1
ATOM 523 C C . GLU A 1 70 ? 19.203 80.639 28.469 1.00 46.94 70 GLU A C 1
ATOM 524 O O . GLU A 1 70 ? 20.227 81.320 28.318 1.00 47.59 70 GLU A O 1
ATOM 530 N N . VAL A 1 71 ? 18.490 80.135 27.445 1.00 43.02 71 VAL A N 1
ATOM 531 C CA . VAL A 1 71 ? 18.814 80.422 26.054 1.00 39.57 71 VAL A CA 1
ATOM 532 C C . VAL A 1 71 ? 18.517 81.884 25.750 1.00 40.72 71 VAL A C 1
ATOM 533 O O . VAL A 1 71 ? 17.554 82.436 26.259 1.00 43.50 71 VAL A O 1
ATOM 537 N N . VAL A 1 72 ? 19.367 82.507 24.937 1.00 39.09 72 VAL A N 1
ATOM 538 C CA . VAL A 1 72 ? 19.108 83.851 24.465 1.00 40.58 72 VAL A CA 1
ATOM 539 C C . VAL A 1 72 ? 18.805 83.746 22.974 1.00 37.85 72 VAL A C 1
ATOM 540 O O . VAL A 1 72 ? 19.621 83.305 22.180 1.00 35.42 72 VAL A O 1
ATOM 544 N N . ALA A 1 73 ? 17.590 84.130 22.610 1.00 38.55 73 ALA A N 1
ATOM 545 C CA . ALA A 1 73 ? 17.089 83.888 21.278 1.00 36.45 73 ALA A CA 1
ATOM 546 C C . ALA A 1 73 ? 17.777 84.803 20.287 1.00 36.96 73 ALA A C 1
ATOM 547 O O . ALA A 1 73 ? 18.271 85.843 20.655 1.00 39.70 73 ALA A O 1
ATOM 549 N N . THR A 1 74 ? 17.702 84.448 19.016 1.00 35.06 74 THR A N 1
ATOM 550 C CA . THR A 1 74 ? 18.115 85.337 17.955 1.00 36.32 74 THR A CA 1
ATOM 551 C C . THR A 1 74 ? 17.206 86.559 17.943 1.00 40.04 74 THR A C 1
ATOM 552 O O . THR A 1 74 ? 16.306 86.694 18.757 1.00 41.60 74 THR A O 1
ATOM 556 N N . LYS A 1 75 ? 17.523 87.473 17.028 1.00 42.15 75 LYS A N 1
ATOM 557 C CA . LYS A 1 75 ? 16.724 88.637 16.681 1.00 45.58 75 LYS A CA 1
ATOM 558 C C . LYS A 1 75 ? 15.299 88.217 16.315 1.00 44.64 75 LYS A C 1
ATOM 559 O O . LYS A 1 75 ? 14.365 88.960 16.594 1.00 47.73 75 LYS A O 1
ATOM 565 N N . THR A 1 76 ? 15.132 87.040 15.694 1.00 40.91 76 THR A N 1
ATOM 566 C CA . THR A 1 76 ? 13.823 86.580 15.242 1.00 40.14 76 THR A CA 1
ATOM 567 C C . THR A 1 76 ? 13.243 85.578 16.231 1.00 38.35 76 THR A C 1
ATOM 568 O O . THR A 1 76 ? 12.310 84.876 15.920 1.00 37.17 76 THR A O 1
ATOM 572 N N . GLY A 1 77 ? 13.837 85.441 17.400 1.00 38.19 77 GLY A N 1
ATOM 573 C CA . GLY A 1 77 ? 13.200 84.659 18.436 1.00 37.71 77 GLY A CA 1
ATOM 574 C C . GLY A 1 77 ? 13.551 83.180 18.375 1.00 34.14 77 GLY A C 1
ATOM 575 O O . GLY A 1 77 ? 13.079 82.442 19.233 1.00 33.90 77 GLY A O 1
ATOM 576 N N . ALA A 1 78 ? 14.389 82.769 17.409 1.00 31.81 78 ALA A N 1
ATOM 577 C CA . ALA A 1 78 ? 14.888 81.393 17.337 1.00 28.97 78 ALA A CA 1
ATOM 578 C C . ALA A 1 78 ? 15.870 81.064 18.471 1.00 28.66 78 ALA A C 1
ATOM 579 O O . ALA A 1 78 ? 16.602 81.940 18.905 1.00 30.13 78 ALA A O 1
ATOM 581 N N . TYR A 1 79 ? 15.925 79.790 18.919 1.00 27.03 79 TYR A N 1
ATOM 582 C CA . TYR A 1 79 ? 16.825 79.371 20.001 1.00 26.89 79 TYR A CA 1
ATOM 583 C C . TYR A 1 79 ? 18.202 78.972 19.447 1.00 24.84 79 TYR A C 1
ATOM 584 O O . TYR A 1 79 ? 19.182 78.885 20.191 1.00 24.74 79 TYR A O 1
ATOM 593 N N . ALA A 1 80 ? 18.275 78.777 18.123 1.00 23.45 80 ALA A N 1
ATOM 594 C CA . ALA A 1 80 ? 19.521 78.460 17.455 1.00 22.14 80 ALA A CA 1
ATOM 595 C C . ALA A 1 80 ? 19.631 79.202 16.135 1.00 22.77 80 ALA A C 1
ATOM 596 O O . ALA A 1 80 ? 18.656 79.479 15.436 1.00 22.92 80 ALA A O 1
ATOM 598 N N . LYS A 1 81 ? 20.881 79.516 15.829 1.00 23.71 81 LYS A N 1
ATOM 599 C CA . LYS A 1 81 ? 21.233 80.249 14.635 1.00 25.38 81 LYS A CA 1
ATOM 600 C C . LYS A 1 81 ? 22.136 79.376 13.789 1.00 23.57 81 LYS A C 1
ATOM 601 O O . LYS A 1 81 ? 23.087 78.788 14.290 1.00 22.69 81 LYS A O 1
ATOM 607 N N . LYS A 1 82 ? 21.850 79.351 12.494 1.00 23.57 82 LYS A N 1
ATOM 608 C CA . LYS A 1 82 ? 22.571 78.473 11.593 1.00 22.61 82 LYS A CA 1
ATOM 609 C C . LYS A 1 82 ? 24.021 78.930 11.479 1.00 23.71 82 LYS A C 1
ATOM 610 O O . LYS A 1 82 ? 24.320 80.109 11.581 1.00 25.83 82 LYS A O 1
ATOM 616 N N . GLY A 1 83 ? 24.917 77.970 11.277 1.00 22.60 83 GLY A N 1
ATOM 617 C CA . GLY A 1 83 ? 26.333 78.263 11.223 1.00 23.63 83 GLY A CA 1
ATOM 618 C C . GLY A 1 83 ? 26.865 78.095 9.805 1.00 24.39 83 GLY A C 1
ATOM 619 O O . GLY A 1 83 ? 26.098 77.945 8.840 1.00 24.31 83 GLY A O 1
ATOM 620 N N . ALA A 1 84 ? 28.201 78.112 9.718 1.00 25.35 84 ALA A N 1
ATOM 621 C CA . ALA A 1 84 ? 28.869 78.146 8.430 1.00 26.99 84 ALA A CA 1
ATOM 622 C C . ALA A 1 84 ? 28.594 76.868 7.624 1.00 25.78 84 ALA A C 1
ATOM 623 O O . ALA A 1 84 ? 28.517 76.931 6.407 1.00 27.45 84 ALA A O 1
ATOM 625 N N . ALA A 1 85 ? 28.408 75.714 8.265 1.00 23.51 85 ALA A N 1
ATOM 626 C CA . ALA A 1 85 ? 28.285 74.462 7.535 1.00 23.03 85 ALA A CA 1
ATOM 627 C C . ALA A 1 85 ? 27.021 74.401 6.666 1.00 23.54 85 ALA A C 1
ATOM 628 O O . ALA A 1 85 ? 26.926 73.619 5.701 1.00 23.71 85 ALA A O 1
ATOM 630 N N . LEU A 1 86 ? 26.023 75.211 7.046 1.00 24.15 86 LEU A N 1
ATOM 631 C CA . LEU A 1 86 ? 24.720 75.165 6.409 1.00 24.48 86 LEU A CA 1
ATOM 632 C C . LEU A 1 86 ? 24.580 76.367 5.490 1.00 27.70 86 LEU A C 1
ATOM 633 O O . LEU A 1 86 ? 23.502 76.584 4.959 1.00 28.65 86 LEU A O 1
ATOM 638 N N . GLU A 1 87 ? 25.665 77.109 5.274 1.00 30.34 87 GLU A N 1
ATOM 639 C CA . GLU A 1 87 ? 25.589 78.312 4.481 1.00 34.42 87 GLU A CA 1
ATOM 640 C C . GLU A 1 87 ? 25.144 77.984 3.063 1.00 34.29 87 GLU A C 1
ATOM 641 O O . GLU A 1 87 ? 24.444 78.791 2.467 1.00 36.46 87 GLU A O 1
ATOM 647 N N . ASP A 1 88 ? 25.481 76.807 2.529 1.00 32.43 88 ASP A N 1
ATOM 648 C CA . ASP A 1 88 ? 25.046 76.456 1.174 1.00 33.17 88 ASP A CA 1
ATOM 649 C C . ASP A 1 88 ? 23.790 75.567 1.147 1.00 30.88 88 ASP A C 1
ATOM 650 O O . ASP A 1 88 ? 23.303 75.208 0.075 1.00 32.21 88 ASP A O 1
ATOM 655 N N . SER A 1 89 ? 23.299 75.147 2.317 1.00 27.63 89 SER A N 1
ATOM 656 C CA . SER A 1 89 ? 21.985 74.543 2.440 1.00 25.89 89 SER A CA 1
ATOM 657 C C . SER A 1 89 ? 20.931 75.663 2.492 1.00 25.96 89 SER A C 1
ATOM 658 O O . SER A 1 89 ? 20.859 76.378 3.489 1.00 25.34 89 SER A O 1
ATOM 661 N N . SER A 1 90 ? 20.077 75.838 1.469 1.00 26.89 90 SER A N 1
ATOM 662 C CA . SER A 1 90 ? 19.197 77.012 1.445 1.00 27.59 90 SER A CA 1
ATOM 663 C C . SER A 1 90 ? 17.986 76.867 2.367 1.00 25.60 90 SER A C 1
ATOM 664 O O . SER A 1 90 ? 17.292 77.833 2.610 1.00 26.48 90 SER A O 1
ATOM 667 N N . LEU A 1 91 ? 17.699 75.683 2.872 1.00 23.33 91 LEU A N 1
ATOM 668 C CA . LEU A 1 91 ? 16.623 75.562 3.836 1.00 22.11 91 LEU A CA 1
ATOM 669 C C . LEU A 1 91 ? 17.212 75.251 5.193 1.00 19.91 91 LEU A C 1
ATOM 670 O O . LEU A 1 91 ? 17.854 74.211 5.362 1.00 18.82 91 LEU A O 1
ATOM 675 N N . ALA A 1 92 ? 16.873 76.063 6.179 1.00 19.55 92 ALA A N 1
ATOM 676 C CA . ALA A 1 92 ? 17.271 75.720 7.531 1.00 17.89 92 ALA A CA 1
ATOM 677 C C . ALA A 1 92 ? 16.267 76.265 8.537 1.00 18.08 92 ALA A C 1
ATOM 678 O O . ALA A 1 92 ? 15.744 77.383 8.407 1.00 19.85 92 ALA A O 1
ATOM 680 N N . LYS A 1 93 ? 16.034 75.497 9.590 1.00 16.70 93 LYS A N 1
ATOM 681 C CA . LYS A 1 93 ? 15.054 75.956 10.541 1.00 17.22 93 LYS A CA 1
ATOM 682 C C . LYS A 1 93 ? 15.337 75.417 11.923 1.00 16.17 93 LYS A C 1
ATOM 683 O O . LYS A 1 93 ? 15.603 74.238 12.099 1.00 14.92 93 LYS A O 1
ATOM 689 N N . ALA A 1 94 ? 15.233 76.324 12.877 1.00 17.07 94 ALA A N 1
ATOM 690 C CA . ALA A 1 94 ? 15.320 75.983 14.273 1.00 16.94 94 ALA A CA 1
ATOM 691 C C . ALA A 1 94 ? 13.980 76.265 14.920 1.00 18.53 94 ALA A C 1
ATOM 692 O O . ALA A 1 94 ? 13.598 77.422 15.056 1.00 20.20 94 ALA A O 1
ATOM 694 N N . GLU A 1 95 ? 13.302 75.200 15.344 1.00 18.44 95 GLU A N 1
ATOM 695 C CA . GLU A 1 95 ? 12.018 75.311 16.011 1.00 20.31 95 GLU A CA 1
ATOM 696 C C . GLU A 1 95 ? 12.244 75.075 17.501 1.00 20.99 95 GLU A C 1
ATOM 697 O O . GLU A 1 95 ? 12.889 74.112 17.893 1.00 19.82 95 GLU A O 1
ATOM 703 N N . ASN A 1 96 ? 11.742 76.022 18.300 1.00 23.25 96 ASN A N 1
ATOM 704 C CA . ASN A 1 96 ? 11.985 76.080 19.731 1.00 24.63 96 ASN A CA 1
ATOM 705 C C . ASN A 1 96 ? 11.299 74.895 20.381 1.00 25.20 96 ASN A C 1
ATOM 706 O O . ASN A 1 96 ? 10.330 74.434 19.820 1.00 25.38 96 ASN A O 1
ATOM 711 N N . ASN A 1 97 ? 11.799 74.385 21.509 1.00 25.84 97 ASN A N 1
ATOM 712 C CA . ASN A 1 97 ? 11.279 73.120 22.004 1.00 26.60 97 ASN A CA 1
ATOM 713 C C . ASN A 1 97 ? 11.451 72.961 23.505 1.00 29.01 97 ASN A C 1
ATOM 714 O O . ASN A 1 97 ? 11.728 71.882 24.011 1.00 28.85 97 ASN A O 1
ATOM 719 N N . GLY A 1 98 ? 11.208 74.051 24.212 1.00 31.89 98 GLY A N 1
ATOM 720 C CA . GLY A 1 98 ? 11.286 74.032 25.653 1.00 35.16 98 GLY A CA 1
ATOM 721 C C . GLY A 1 98 ? 12.711 74.322 26.087 1.00 35.17 98 GLY A C 1
ATOM 722 O O . GLY A 1 98 ? 13.215 75.406 25.809 1.00 35.03 98 GLY A O 1
ATOM 723 N N . ASN A 1 99 ? 13.322 73.343 26.768 1.00 36.21 99 ASN A N 1
ATOM 724 C CA . ASN A 1 99 ? 14.685 73.455 27.243 1.00 36.61 99 ASN A CA 1
ATOM 725 C C . ASN A 1 99 ? 15.535 72.804 26.189 1.00 32.03 99 ASN A C 1
ATOM 726 O O . ASN A 1 99 ? 16.354 71.967 26.527 1.00 31.82 99 ASN A O 1
ATOM 731 N N . GLY A 1 100 ? 15.286 73.217 24.940 1.00 28.97 100 GLY A N 1
ATOM 732 C CA . GLY A 1 100 ? 15.855 72.587 23.767 1.00 25.19 100 GLY A CA 1
ATOM 733 C C . GLY A 1 100 ? 15.362 73.228 22.475 1.00 23.31 100 GLY A C 1
ATOM 734 O O . GLY A 1 100 ? 14.583 74.165 22.461 1.00 24.61 100 GLY A O 1
ATOM 735 N N . VAL A 1 101 ? 15.863 72.722 21.369 1.00 20.36 101 VAL A N 1
ATOM 736 C CA . VAL A 1 101 ? 15.488 73.234 20.075 1.00 19.05 101 VAL A CA 1
ATOM 737 C C . VAL A 1 101 ? 15.627 72.069 19.119 1.00 17.01 101 VAL A C 1
ATOM 738 O O . VAL A 1 101 ? 16.330 71.096 19.404 1.00 16.28 101 VAL A O 1
ATOM 742 N N . PHE A 1 102 ? 14.885 72.147 18.022 1.00 16.44 102 PHE A N 1
ATOM 743 C CA . PHE A 1 102 ? 14.987 71.155 16.972 1.00 14.98 102 PHE A CA 1
ATOM 744 C C . PHE A 1 102 ? 15.584 71.865 15.769 1.00 14.12 102 PHE A C 1
ATOM 745 O O . PHE A 1 102 ? 15.152 72.973 15.484 1.00 14.95 102 PHE A O 1
ATOM 753 N N . VAL A 1 103 ? 16.586 71.283 15.100 1.00 12.89 103 VAL A N 1
ATOM 754 C CA . VAL A 1 103 ? 17.224 72.002 14.010 1.00 12.57 103 VAL A CA 1
ATOM 755 C C . VAL A 1 103 ? 17.224 71.150 12.749 1.00 12.15 103 VAL A C 1
ATOM 756 O O . VAL A 1 103 ? 17.533 69.972 12.849 1.00 11.70 103 VAL A O 1
ATOM 760 N N . ALA A 1 104 ? 16.892 71.735 11.587 1.00 12.70 104 ALA A N 1
ATOM 761 C CA . ALA A 1 104 ? 16.726 70.941 10.379 1.00 12.83 104 ALA A CA 1
ATOM 762 C C . ALA A 1 104 ? 17.230 71.683 9.164 1.00 13.52 104 ALA A C 1
ATOM 763 O O . ALA A 1 104 ? 17.167 72.890 9.128 1.00 14.18 104 ALA A O 1
ATOM 765 N N . SER A 1 105 ? 17.730 70.918 8.198 1.00 13.86 105 SER A N 1
ATOM 766 C CA . SER A 1 105 ? 18.490 71.399 7.057 1.00 14.83 105 SER A CA 1
ATOM 767 C C . SER A 1 105 ? 17.823 70.774 5.847 1.00 15.94 105 SER A C 1
ATOM 768 O O . SER A 1 105 ? 17.127 69.747 5.978 1.00 15.95 105 SER A O 1
ATOM 771 N N . GLY A 1 106 ? 17.959 71.464 4.712 1.00 17.37 106 GLY A N 1
ATOM 772 C CA . GLY A 1 106 ? 17.726 70.857 3.412 1.00 18.81 106 GLY A CA 1
ATOM 773 C C . GLY A 1 106 ? 18.500 71.621 2.348 1.00 20.49 106 GLY A C 1
ATOM 774 O O . GLY A 1 106 ? 18.690 72.825 2.507 1.00 20.85 106 GLY A O 1
ATOM 775 N N . ALA A 1 107 ? 18.917 70.939 1.270 1.00 21.94 107 ALA A N 1
ATOM 776 C CA . ALA A 1 107 ? 19.657 71.617 0.217 1.00 24.06 107 ALA A CA 1
ATOM 777 C C . ALA A 1 107 ? 19.359 71.017 -1.150 1.00 26.34 107 ALA A C 1
ATOM 778 O O . ALA A 1 107 ? 18.921 69.881 -1.228 1.00 25.99 107 ALA A O 1
ATOM 780 N N . ASP A 1 108 ? 19.643 71.760 -2.226 1.00 29.05 108 ASP A N 1
ATOM 781 C CA . ASP A 1 108 ? 19.280 71.299 -3.567 1.00 32.08 108 ASP A CA 1
ATOM 782 C C . ASP A 1 108 ? 20.289 70.300 -4.149 1.00 33.61 108 ASP A C 1
ATOM 783 O O . ASP A 1 108 ? 20.053 69.716 -5.218 1.00 35.94 108 ASP A O 1
ATOM 788 N N . ASP A 1 109 ? 21.418 70.120 -3.440 1.00 32.62 109 ASP A N 1
ATOM 789 C CA . ASP A 1 109 ? 22.394 69.065 -3.706 1.00 33.64 109 ASP A CA 1
ATOM 790 C C . ASP A 1 109 ? 23.087 68.744 -2.389 1.00 30.90 109 ASP A C 1
ATOM 791 O O . ASP A 1 109 ? 22.638 69.225 -1.352 1.00 28.60 109 ASP A O 1
ATOM 796 N N . ASP A 1 110 ? 24.132 67.906 -2.408 1.00 31.43 110 ASP A N 1
ATOM 797 C CA . ASP A 1 110 ? 24.794 67.580 -1.155 1.00 29.20 110 ASP A CA 1
ATOM 798 C C . ASP A 1 110 ? 25.726 68.740 -0.825 1.00 29.19 110 ASP A C 1
ATOM 799 O O . ASP A 1 110 ? 26.916 68.667 -1.109 1.00 30.97 110 ASP A O 1
ATOM 804 N N . PHE A 1 111 ? 25.193 69.832 -0.270 1.00 27.82 111 PHE A N 1
ATOM 805 C CA . PHE A 1 111 ? 26.021 71.005 -0.036 1.00 28.22 111 PHE A CA 1
ATOM 806 C C . PHE A 1 111 ? 26.261 71.150 1.461 1.00 25.70 111 PHE A C 1
ATOM 807 O O . PHE A 1 111 ? 26.727 72.191 1.932 1.00 25.73 111 PHE A O 1
ATOM 815 N N . GLY A 1 112 ? 25.861 70.121 2.212 1.00 23.79 112 GLY A N 1
ATOM 816 C CA . GLY A 1 112 ? 26.238 70.056 3.611 1.00 21.91 112 GLY A CA 1
ATOM 817 C C . GLY A 1 112 ? 27.757 70.155 3.728 1.00 22.86 112 GLY A C 1
ATOM 818 O O . GLY A 1 112 ? 28.475 69.574 2.914 1.00 24.46 112 GLY A O 1
ATOM 819 N N . ALA A 1 113 ? 28.243 70.919 4.715 1.00 22.16 113 ALA A N 1
ATOM 820 C CA . ALA A 1 113 ? 29.677 71.086 4.904 1.00 23.13 113 ALA A CA 1
ATOM 821 C C . ALA A 1 113 ? 30.087 70.633 6.300 1.00 21.68 113 ALA A C 1
ATOM 822 O O . ALA A 1 113 ? 29.252 70.448 7.186 1.00 19.65 113 ALA A O 1
ATOM 824 N N . ASP A 1 114 ? 31.403 70.475 6.482 1.00 22.98 114 ASP A N 1
ATOM 825 C CA . ASP A 1 114 ? 31.950 70.359 7.822 1.00 22.20 114 ASP A CA 1
ATOM 826 C C . ASP A 1 114 ? 31.930 71.754 8.426 1.00 21.64 114 ASP A C 1
ATOM 827 O O . ASP A 1 114 ? 31.927 72.752 7.726 1.00 22.87 114 ASP A O 1
ATOM 832 N N . GLY A 1 115 ? 31.881 71.815 9.738 1.00 20.10 115 GLY A N 1
ATOM 833 C CA . GLY A 1 115 ? 31.955 73.096 10.398 1.00 20.43 115 GLY A CA 1
ATOM 834 C C . GLY A 1 115 ? 30.794 73.233 11.353 1.00 18.66 115 GLY A C 1
ATOM 835 O O . GLY A 1 115 ? 30.148 72.250 11.692 1.00 16.95 115 GLY A O 1
ATOM 836 N N . VAL A 1 116 ? 30.551 74.472 11.763 1.00 19.45 116 VAL A N 1
ATOM 837 C CA . VAL A 1 116 ? 29.458 74.735 12.682 1.00 18.58 116 VAL A CA 1
ATOM 838 C C . VAL A 1 116 ? 28.146 74.650 11.912 1.00 17.82 116 VAL A C 1
ATOM 839 O O . VAL A 1 116 ? 27.956 75.392 10.959 1.00 18.80 116 VAL A O 1
ATOM 843 N N . MET A 1 117 ? 27.296 73.703 12.323 1.00 16.46 117 MET A N 1
ATOM 844 C CA . MET A 1 117 ? 25.975 73.530 11.763 1.00 16.09 117 MET A CA 1
ATOM 845 C C . MET A 1 117 ? 25.070 74.578 12.378 1.00 16.27 117 MET A C 1
ATOM 846 O O . MET A 1 117 ? 24.403 75.311 11.646 1.00 17.04 117 MET A O 1
ATOM 851 N N . TRP A 1 118 ? 25.090 74.627 13.723 1.00 15.86 118 TRP A N 1
ATOM 852 C CA . TRP A 1 118 ? 24.157 75.411 14.527 1.00 16.21 118 TRP A CA 1
ATOM 853 C C . TRP A 1 118 ? 24.879 76.031 15.721 1.00 17.46 118 TRP A C 1
ATOM 854 O O . TRP A 1 118 ? 25.740 75.417 16.344 1.00 17.21 118 TRP A O 1
ATOM 865 N N . THR A 1 119 ? 24.478 77.250 16.065 1.00 19.24 119 THR A N 1
ATOM 866 C CA . THR A 1 119 ? 24.983 77.917 17.250 1.00 20.98 119 THR A CA 1
ATOM 867 C C . THR A 1 119 ? 23.836 78.127 18.237 1.00 21.74 119 THR A C 1
ATOM 868 O O . THR A 1 119 ? 22.736 78.449 17.826 1.00 21.78 119 THR A O 1
ATOM 872 N N . VAL A 1 120 ? 24.072 77.904 19.528 1.00 22.83 120 VAL A N 1
ATOM 873 C CA . VAL A 1 120 ? 23.056 78.170 20.535 1.00 24.76 120 VAL A CA 1
ATOM 874 C C . VAL A 1 120 ? 23.686 79.003 21.642 1.00 28.22 120 VAL A C 1
ATOM 875 O O . VAL A 1 120 ? 24.639 78.564 22.259 1.00 28.55 120 VAL A O 1
ATOM 879 N N . GLU A 1 121 ? 23.129 80.187 21.917 1.00 32.07 121 GLU A N 1
ATOM 880 C CA . GLU A 1 121 ? 23.660 81.047 22.962 1.00 36.16 121 GLU A CA 1
ATOM 881 C C . GLU A 1 121 ? 23.011 80.649 24.282 1.00 37.21 121 GLU A C 1
ATOM 882 O O . GLU A 1 121 ? 21.812 80.809 24.409 1.00 38.09 121 GLU A O 1
ATOM 888 N N . LEU A 1 122 ? 23.770 80.096 25.233 1.00 37.86 122 LEU A N 1
ATOM 889 C CA . LEU A 1 122 ? 23.226 79.769 26.547 1.00 40.07 122 LEU A CA 1
ATOM 890 C C . LEU A 1 122 ? 23.908 80.602 27.633 1.00 44.56 122 LEU A C 1
ATOM 891 O O . LEU A 1 122 ? 25.077 80.968 27.519 1.00 45.36 122 LEU A O 1
ATOM 896 N N . LYS A 1 123 ? 23.180 80.793 28.740 1.00 47.95 123 LYS A N 1
ATOM 897 C CA . LYS A 1 123 ? 23.588 81.673 29.820 1.00 51.97 123 LYS A CA 1
ATOM 898 C C . LYS A 1 123 ? 23.465 80.944 31.155 1.00 53.38 123 LYS A C 1
ATOM 899 O O . LYS A 1 123 ? 22.485 80.240 31.385 1.00 52.82 123 LYS A O 1
ATOM 905 N N . VAL A 1 124 ? 24.434 81.183 32.046 1.00 55.71 124 VAL A N 1
ATOM 906 C CA . VAL A 1 124 ? 24.508 80.507 33.333 1.00 57.67 124 VAL A CA 1
ATOM 907 C C . VAL A 1 124 ? 23.710 81.258 34.397 1.00 62.16 124 VAL A C 1
ATOM 908 O O . VAL A 1 124 ? 23.728 82.486 34.417 1.00 64.95 124 VAL A O 1
ATOM 912 N N . PRO A 1 125 ? 23.043 80.568 35.358 1.00 63.82 125 PRO A N 1
ATOM 913 C CA . PRO A 1 125 ? 22.476 81.240 36.533 1.00 69.01 125 PRO A CA 1
ATOM 914 C C . PRO A 1 125 ? 23.495 82.105 37.277 1.00 72.96 125 PRO A C 1
ATOM 915 O O . PRO A 1 125 ? 24.707 81.876 37.178 1.00 71.88 125 PRO A O 1
ATOM 919 N N . ALA A 1 126 ? 23.002 83.098 38.031 1.00 77.80 126 ALA A N 1
ATOM 920 C CA . ALA A 1 126 ? 23.865 83.794 38.969 1.00 82.38 126 ALA A CA 1
ATOM 921 C C . ALA A 1 126 ? 24.082 82.889 40.179 1.00 85.39 126 ALA A C 1
ATOM 922 O O . ALA A 1 126 ? 25.116 83.008 40.820 1.00 87.11 126 ALA A O 1
ATOM 924 N N . ASP A 1 127 ? 23.138 81.956 40.431 1.00 86.26 127 ASP A N 1
ATOM 925 C CA . ASP A 1 127 ? 23.257 80.952 41.486 1.00 89.99 127 ASP A CA 1
ATOM 926 C C . ASP A 1 127 ? 24.096 79.797 40.960 1.00 87.03 127 ASP A C 1
ATOM 927 O O . ASP A 1 127 ? 23.644 78.658 40.882 1.00 84.89 127 ASP A O 1
ATOM 932 N N . ALA A 1 128 ? 25.345 80.129 40.637 1.00 88.77 128 ALA A N 1
ATOM 933 C CA . ALA A 1 128 ? 26.165 79.317 39.759 1.00 87.23 128 ALA A CA 1
ATOM 934 C C . ALA A 1 128 ? 26.643 78.066 40.497 1.00 90.40 128 ALA A C 1
ATOM 935 O O . ALA A 1 128 ? 26.380 76.948 40.036 1.00 87.34 128 ALA A O 1
ATOM 937 N N . LYS A 1 129 ? 27.341 78.285 41.631 1.00 96.66 129 LYS A N 1
ATOM 938 C CA . LYS A 1 129 ? 27.852 77.234 42.510 1.00 99.90 129 LYS A CA 1
ATOM 939 C C . LYS A 1 129 ? 29.142 76.629 41.940 1.00 93.14 129 LYS A C 1
ATOM 940 O O . LYS A 1 129 ? 29.528 76.898 40.806 1.00 89.01 129 LYS A O 1
ATOM 946 N N . ALA A 1 130 ? 29.831 75.826 42.758 1.00 91.53 130 ALA A N 1
ATOM 947 C CA . ALA A 1 130 ? 31.020 75.111 42.329 1.00 85.81 130 ALA A CA 1
ATOM 948 C C . ALA A 1 130 ? 30.595 73.728 41.867 1.00 80.17 130 ALA A C 1
ATOM 949 O O . ALA A 1 130 ? 29.520 73.254 42.218 1.00 79.63 130 ALA A O 1
ATOM 951 N N . GLY A 1 131 ? 31.439 73.115 41.037 1.00 75.35 131 GLY A N 1
ATOM 952 C CA . GLY A 1 131 ? 31.194 71.775 40.541 1.00 71.21 131 GLY A CA 1
ATOM 953 C C . GLY A 1 131 ? 29.889 71.662 39.754 1.00 67.34 131 GLY A C 1
ATOM 954 O O . GLY A 1 131 ? 29.460 70.564 39.432 1.00 65.45 131 GLY A O 1
ATOM 955 N N . ASP A 1 132 ? 29.221 72.770 39.437 1.00 66.34 132 ASP A N 1
ATOM 956 C CA . ASP A 1 132 ? 27.965 72.619 38.728 1.00 63.44 132 ASP A CA 1
ATOM 957 C C . ASP A 1 132 ? 28.298 72.212 37.294 1.00 58.03 132 ASP A C 1
ATOM 958 O O . ASP A 1 132 ? 29.378 72.541 36.787 1.00 56.54 132 ASP A O 1
ATOM 963 N N . VAL A 1 133 ? 27.371 71.437 36.701 1.00 54.95 133 VAL A N 1
ATOM 964 C CA . VAL A 1 133 ? 27.504 70.876 35.366 1.00 49.78 133 VAL A CA 1
ATOM 965 C C . VAL A 1 133 ? 26.169 71.011 34.647 1.00 47.06 133 VAL A C 1
ATOM 966 O O . VAL A 1 133 ? 25.157 70.473 35.081 1.00 47.68 133 VAL A O 1
ATOM 970 N N . TYR A 1 134 ? 26.201 71.735 33.535 1.00 44.05 134 TYR A N 1
ATOM 971 C CA . TYR A 1 134 ? 25.003 72.016 32.773 1.00 42.38 134 TYR A CA 1
ATOM 972 C C . TYR A 1 134 ? 25.127 71.217 31.476 1.00 37.72 134 TYR A C 1
ATOM 973 O O . TYR A 1 134 ? 25.792 71.630 30.527 1.00 35.86 134 TYR A O 1
ATOM 982 N N . PRO A 1 135 ? 24.522 70.022 31.392 1.00 35.90 135 PRO A N 1
ATOM 983 C CA . PRO A 1 135 ? 24.666 69.186 30.210 1.00 32.31 135 PRO A CA 1
ATOM 984 C C . PRO A 1 135 ? 23.966 69.754 28.989 1.00 29.50 135 PRO A C 1
ATOM 985 O O . PRO A 1 135 ? 22.926 70.375 29.105 1.00 30.22 135 PRO A O 1
ATOM 989 N N . ILE A 1 136 ? 24.529 69.488 27.826 1.00 26.59 136 ILE A N 1
ATOM 990 C CA . ILE A 1 136 ? 23.884 69.843 26.586 1.00 24.53 136 ILE A CA 1
ATOM 991 C C . ILE A 1 136 ? 23.823 68.591 25.734 1.00 22.75 136 ILE A C 1
ATOM 992 O O . ILE A 1 136 ? 24.876 68.076 25.400 1.00 22.20 136 ILE A O 1
ATOM 997 N N . ASP A 1 137 ? 22.606 68.151 25.374 1.00 22.28 137 ASP A N 1
ATOM 998 C CA . ASP A 1 137 ? 22.370 66.890 24.686 1.00 21.10 137 ASP A CA 1
ATOM 999 C C . ASP A 1 137 ? 22.075 67.126 23.202 1.00 18.97 137 ASP A C 1
ATOM 1000 O O . ASP A 1 137 ? 21.345 68.051 22.849 1.00 18.95 137 ASP A O 1
ATOM 1005 N N . VAL A 1 138 ? 22.611 66.259 22.333 1.00 17.49 138 VAL A N 1
ATOM 1006 C CA . VAL A 1 138 ? 22.041 66.053 21.007 1.00 15.98 138 VAL A CA 1
ATOM 1007 C C . VAL A 1 138 ? 21.417 64.668 20.964 1.00 16.40 138 VAL A C 1
ATOM 1008 O O . VAL A 1 138 ? 22.095 63.697 21.312 1.00 16.89 138 VAL A O 1
ATOM 1012 N N . ALA A 1 139 ? 20.173 64.584 20.468 1.00 16.35 139 ALA A N 1
ATOM 1013 C CA . ALA A 1 139 ? 19.357 63.394 20.685 1.00 17.67 139 ALA A CA 1
ATOM 1014 C C . ALA A 1 139 ? 18.570 63.006 19.446 1.00 17.13 139 ALA A C 1
ATOM 1015 O O . ALA A 1 139 ? 18.103 63.893 18.738 1.00 16.21 139 ALA A O 1
ATOM 1017 N N . TYR A 1 140 ? 18.408 61.681 19.260 1.00 18.11 140 TYR A N 1
ATOM 1018 C CA . TYR A 1 140 ? 17.640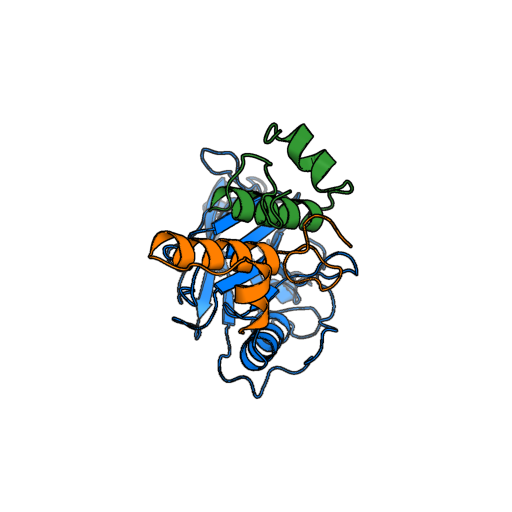 61.109 18.166 1.00 18.35 140 TYR A CA 1
ATOM 1019 C C . TYR A 1 140 ? 16.244 60.800 18.679 1.00 20.44 140 TYR A C 1
ATOM 1020 O O . TYR A 1 140 ? 16.043 60.289 19.790 1.00 22.13 140 TYR A O 1
ATOM 1029 N N . GLN A 1 141 ? 15.270 61.129 17.830 1.00 20.61 141 GLN A N 1
ATOM 1030 C CA . GLN A 1 141 ? 13.877 60.934 18.179 1.00 22.66 141 GLN A CA 1
ATOM 1031 C C . GLN A 1 141 ? 13.118 60.475 16.947 1.00 22.83 141 GLN A C 1
ATOM 1032 O O . GLN A 1 141 ? 13.281 61.011 15.843 1.00 21.14 141 GLN A O 1
ATOM 1038 N N . TRP A 1 142 ? 12.291 59.458 17.199 1.00 25.15 142 TRP A N 1
ATOM 1039 C CA . TRP A 1 142 ? 11.471 58.900 16.148 1.00 26.29 142 TRP A CA 1
ATOM 1040 C C . TRP A 1 142 ? 10.078 58.588 16.665 1.00 29.05 142 TRP A C 1
ATOM 1041 O O . TRP A 1 142 ? 9.880 58.285 17.839 1.00 30.66 142 TRP A O 1
ATOM 1052 N N . ASP A 1 143 ? 9.140 58.731 15.725 1.00 29.75 143 ASP A N 1
ATOM 1053 C CA . ASP A 1 143 ? 7.868 58.051 15.791 1.00 32.94 143 ASP A CA 1
ATOM 1054 C C . ASP A 1 143 ? 7.315 57.770 14.387 1.00 33.56 143 ASP A C 1
ATOM 1055 O O . ASP A 1 143 ? 7.908 58.092 13.331 1.00 31.56 143 ASP A O 1
ATOM 1060 N N . PRO A 1 144 ? 6.119 57.132 14.355 1.00 36.70 144 PRO A N 1
ATOM 1061 C CA . PRO A 1 144 ? 5.547 56.674 13.088 1.00 38.08 144 PRO A CA 1
ATOM 1062 C C . PRO A 1 144 ? 5.195 57.778 12.097 1.00 36.83 144 PRO A C 1
A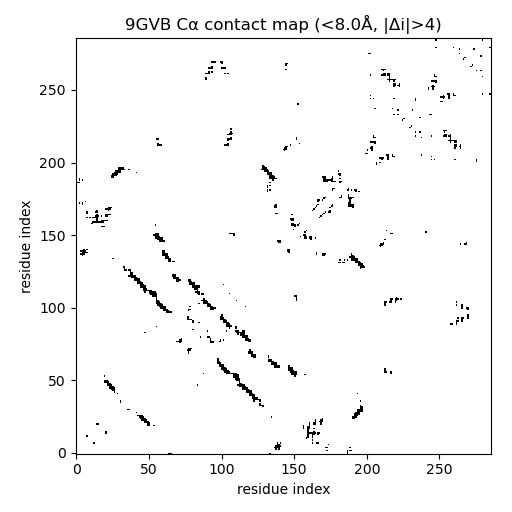TOM 1063 O O . PRO A 1 144 ? 5.051 57.506 10.916 1.00 37.40 144 PRO A O 1
ATOM 1067 N N . SER A 1 145 ? 5.067 59.017 12.588 1.00 35.54 145 SER A N 1
ATOM 1068 C CA . SER A 1 145 ? 4.635 60.140 11.774 1.00 34.77 145 SER A CA 1
ATOM 1069 C C . SER A 1 145 ? 5.836 60.814 11.124 1.00 31.89 145 SER A C 1
ATOM 1070 O O . SER A 1 145 ? 5.716 61.325 10.007 1.00 31.28 145 SER A O 1
ATOM 1073 N N . LYS A 1 146 ? 6.988 60.732 11.817 1.00 30.65 146 LYS A N 1
ATOM 1074 C CA . LYS A 1 146 ? 8.266 61.260 11.340 1.00 28.44 146 LYS A CA 1
ATOM 1075 C C . LYS A 1 146 ? 9.433 60.937 12.289 1.00 27.08 146 LYS A C 1
ATOM 1076 O O . LYS A 1 146 ? 9.226 60.678 13.477 1.00 28.06 146 LYS A O 1
ATOM 1082 N N . GLY A 1 147 ? 10.675 61.065 11.807 1.00 24.97 147 GLY A N 1
ATOM 1083 C CA . GLY A 1 147 ? 11.831 60.748 12.629 1.00 23.86 147 GLY A CA 1
ATOM 1084 C C . GLY A 1 147 ? 12.937 61.735 12.338 1.00 21.66 147 GLY A C 1
ATOM 1085 O O . GLY A 1 147 ? 12.835 62.512 11.402 1.00 21.12 147 GLY A O 1
ATOM 1086 N N . ASP A 1 148 ? 13.992 61.713 13.138 1.00 20.85 148 ASP A N 1
ATOM 1087 C CA . ASP A 1 148 ? 15.113 62.604 12.876 1.00 19.02 148 ASP A CA 1
ATOM 1088 C C . ASP A 1 148 ? 15.896 62.079 11.694 1.00 18.73 148 ASP A C 1
ATOM 1089 O O . ASP A 1 148 ? 15.762 60.931 11.327 1.00 19.91 148 ASP A O 1
ATOM 1094 N N . LEU A 1 149 ? 16.728 62.939 11.130 1.00 17.74 149 LEU A N 1
ATOM 1095 C CA . LEU A 1 149 ? 17.379 62.669 9.859 1.00 18.22 149 LEU A CA 1
ATOM 1096 C C . LEU A 1 149 ? 18.836 63.126 9.873 1.00 17.05 149 LEU A C 1
ATOM 1097 O O . LEU A 1 149 ? 19.161 64.112 10.538 1.00 16.18 149 LEU A O 1
ATOM 1102 N N . PHE A 1 150 ? 19.656 62.477 9.028 1.00 17.36 150 PHE A N 1
ATOM 1103 C CA . PHE A 1 150 ? 20.957 62.989 8.631 1.00 16.77 150 PHE A CA 1
ATOM 1104 C C . PHE A 1 150 ? 21.329 62.259 7.347 1.00 18.43 150 PHE A C 1
ATOM 1105 O O . PHE A 1 150 ? 22.106 61.311 7.397 1.00 19.35 150 PHE A O 1
ATOM 1113 N N . THR A 1 151 ? 20.752 62.660 6.204 1.00 19.40 151 THR A N 1
ATOM 1114 C CA . THR A 1 151 ? 20.974 61.933 4.954 1.00 21.34 151 THR A CA 1
ATOM 1115 C C . THR A 1 151 ? 21.360 62.874 3.808 1.00 22.13 151 THR A C 1
ATOM 1116 O O . THR A 1 151 ? 21.405 64.097 3.951 1.00 20.94 151 THR A O 1
ATOM 1120 N N . ASP A 1 152 ? 21.672 62.249 2.666 1.00 24.56 152 ASP A N 1
ATOM 1121 C CA . ASP A 1 152 ? 22.093 62.946 1.460 1.00 26.21 152 ASP A CA 1
ATOM 1122 C C . ASP A 1 152 ? 20.867 63.326 0.621 1.00 27.32 152 ASP A C 1
ATOM 1123 O O . ASP A 1 152 ? 19.735 62.932 0.908 1.00 27.71 152 ASP A O 1
ATOM 1128 N N . ASN A 1 153 ? 21.119 64.093 -0.439 1.00 28.49 153 ASN A N 1
ATOM 1129 C CA . ASN A 1 153 ? 20.092 64.713 -1.252 1.00 29.38 153 ASN A CA 1
ATOM 1130 C C . ASN A 1 153 ? 19.100 63.698 -1.793 1.00 30.98 153 ASN A C 1
ATOM 1131 O O . ASN A 1 153 ? 18.097 64.112 -2.322 1.00 31.74 153 ASN A O 1
ATOM 1136 N N . LYS A 1 154 ? 19.419 62.406 -1.793 1.00 32.15 154 LYS A N 1
ATOM 1137 C CA . LYS A 1 154 ? 18.590 61.446 -2.505 1.00 34.94 154 LYS A CA 1
ATOM 1138 C C . LYS A 1 154 ? 18.298 60.250 -1.617 1.00 34.33 154 LYS A C 1
ATOM 1139 O O . LYS A 1 154 ? 17.855 59.217 -2.115 1.00 36.62 154 LYS A O 1
ATOM 1145 N N . ASP A 1 155 ? 18.568 60.422 -0.318 1.00 31.53 155 ASP A N 1
ATOM 1146 C CA . ASP A 1 155 ? 18.419 59.382 0.682 1.00 30.95 155 ASP A CA 1
ATOM 1147 C C . ASP A 1 155 ? 18.834 58.040 0.078 1.00 33.75 155 ASP A C 1
ATOM 1148 O O . ASP A 1 155 ? 18.049 57.093 0.061 1.00 35.51 155 ASP A O 1
ATOM 1153 N N . SER A 1 156 ? 20.083 57.970 -0.416 1.00 34.49 156 SER A N 1
ATOM 1154 C CA . SER A 1 156 ? 20.648 56.743 -0.969 1.00 37.30 156 SER A CA 1
ATOM 1155 C C . SER A 1 156 ? 20.951 55.721 0.126 1.00 36.89 156 SER A C 1
ATOM 1156 O O . SER A 1 156 ? 20.909 56.014 1.328 1.00 34.09 156 SER A O 1
ATOM 1159 N N . ALA A 1 157 ? 21.289 54.505 -0.318 1.00 40.08 157 ALA A N 1
ATOM 1160 C CA . ALA A 1 157 ? 21.726 53.459 0.595 1.00 40.44 157 ALA A CA 1
ATOM 1161 C C . ALA A 1 157 ? 22.839 54.037 1.456 1.00 38.07 157 ALA A C 1
ATOM 1162 O O . ALA A 1 157 ? 22.876 53.875 2.680 1.00 36.32 157 ALA A O 1
ATOM 1164 N N . GLN A 1 158 ? 23.713 54.766 0.751 1.00 38.38 158 GLN A N 1
ATOM 1165 C CA . GLN A 1 158 ? 24.839 55.472 1.342 1.00 36.39 158 GLN A CA 1
ATOM 1166 C C . GLN A 1 158 ? 24.368 56.487 2.392 1.00 32.51 158 GLN A C 1
ATOM 1167 O O . GLN A 1 158 ? 24.815 56.459 3.539 1.00 30.67 158 GLN A O 1
ATOM 1173 N N . GLY A 1 159 ? 23.480 57.380 1.957 1.00 31.56 159 GLY A N 1
ATOM 1174 C CA . GLY A 1 159 ? 22.723 58.250 2.833 1.00 28.84 159 GLY A CA 1
ATOM 1175 C C . GLY A 1 159 ? 22.216 57.548 4.095 1.00 27.93 159 GLY A C 1
ATOM 1176 O O . GLY A 1 159 ? 22.396 58.091 5.186 1.00 25.95 159 GLY A O 1
ATOM 1177 N N . LYS A 1 160 ? 21.557 56.385 3.991 1.00 29.56 160 LYS A N 1
ATOM 1178 C CA . LYS A 1 160 ? 20.969 55.856 5.210 1.00 28.98 160 LYS A CA 1
ATOM 1179 C C . LYS A 1 160 ? 22.045 55.270 6.110 1.00 28.66 160 LYS A C 1
ATOM 1180 O O . LYS A 1 160 ? 21.929 55.324 7.327 1.00 27.43 160 LYS A O 1
ATOM 1186 N N . LEU A 1 161 ? 23.096 54.706 5.519 1.00 30.03 161 LEU A N 1
ATOM 1187 C CA . LEU A 1 161 ? 24.209 54.247 6.330 1.00 29.80 161 LEU A CA 1
ATOM 1188 C C . LEU A 1 161 ? 24.829 55.431 7.072 1.00 26.70 161 LEU A C 1
ATOM 1189 O O . LEU A 1 161 ? 25.130 55.325 8.257 1.00 25.80 161 LEU A O 1
ATOM 1194 N N . MET A 1 162 ? 24.963 56.565 6.376 1.00 25.39 162 MET A N 1
ATOM 1195 C CA . MET A 1 162 ? 25.493 57.787 6.959 1.00 23.03 162 MET A CA 1
ATOM 1196 C C . MET A 1 162 ? 24.668 58.208 8.168 1.00 21.12 162 MET A C 1
ATOM 1197 O O . MET A 1 162 ? 25.212 58.549 9.221 1.00 19.85 162 MET A O 1
ATOM 1202 N N . GLN A 1 163 ? 23.345 58.178 7.983 1.00 21.17 163 GLN A N 1
ATOM 1203 C CA . GLN A 1 163 ? 22.395 58.582 9.004 1.00 19.90 163 GLN A CA 1
ATOM 1204 C C . GLN A 1 163 ? 22.529 57.662 10.216 1.00 20.40 163 GLN A C 1
ATOM 1205 O O . GLN A 1 163 ? 22.529 58.123 11.354 1.00 19.17 163 GLN A O 1
ATOM 1211 N N . ALA A 1 164 ? 22.698 56.363 9.961 1.00 22.56 164 ALA A N 1
ATOM 1212 C CA . ALA A 1 164 ? 22.776 55.406 11.049 1.00 23.85 164 ALA A CA 1
ATOM 1213 C C . ALA A 1 164 ? 24.021 55.673 11.868 1.00 23.17 164 ALA A C 1
ATOM 1214 O O . ALA A 1 164 ? 23.980 55.587 13.094 1.00 22.82 164 ALA A O 1
ATOM 1216 N N . TYR A 1 165 ? 25.118 55.973 11.165 1.00 23.42 165 TYR A N 1
ATOM 1217 C CA . TYR A 1 165 ? 26.353 56.337 11.848 1.00 23.22 165 TYR A CA 1
ATOM 1218 C C . TYR A 1 165 ? 26.065 57.567 12.728 1.00 21.36 165 TYR A C 1
ATOM 1219 O O . TYR A 1 165 ? 26.207 57.528 13.958 1.00 21.17 165 TYR A O 1
ATOM 1228 N N . PHE A 1 166 ? 25.605 58.647 12.080 1.00 19.98 166 PHE A N 1
ATOM 1229 C CA . PHE A 1 166 ? 25.408 59.902 12.763 1.00 18.25 166 PHE A CA 1
ATOM 1230 C C . PHE A 1 166 ? 24.788 59.665 14.130 1.00 18.06 166 PHE A C 1
ATOM 1231 O O . PHE A 1 166 ? 25.274 60.204 15.121 1.00 17.72 166 PHE A O 1
ATOM 1239 N N . PHE A 1 167 ? 23.704 58.886 14.186 1.00 18.56 167 PHE A N 1
ATOM 1240 C CA . PHE A 1 167 ? 22.940 58.836 15.424 1.00 18.60 167 PHE A CA 1
ATOM 1241 C C . PHE A 1 167 ? 23.487 57.796 16.414 1.00 19.98 167 PHE A C 1
ATOM 1242 O O . PHE A 1 167 ? 23.294 57.954 17.627 1.00 20.42 167 PHE A O 1
ATOM 1250 N N . THR A 1 168 ? 24.138 56.734 15.911 1.00 20.97 168 THR A N 1
ATOM 1251 C CA . THR A 1 168 ? 24.466 55.578 16.738 1.00 22.79 168 THR A CA 1
ATOM 1252 C C . THR A 1 168 ? 25.898 55.721 17.239 1.00 22.76 168 THR A C 1
ATOM 1253 O O . THR A 1 168 ? 26.268 55.085 18.231 1.00 24.43 168 THR A O 1
ATOM 1257 N N . GLN A 1 169 ? 26.686 56.544 16.527 1.00 21.30 169 GLN A N 1
ATOM 1258 C CA . GLN A 1 169 ? 28.129 56.620 16.716 1.00 21.42 169 GLN A CA 1
ATOM 1259 C C . GLN A 1 169 ? 28.681 58.030 16.546 1.00 19.56 169 GLN A C 1
ATOM 1260 O O . GLN A 1 169 ? 29.716 58.305 17.110 1.00 19.78 169 GLN A O 1
ATOM 1266 N N . GLY A 1 170 ? 28.045 58.883 15.729 1.00 1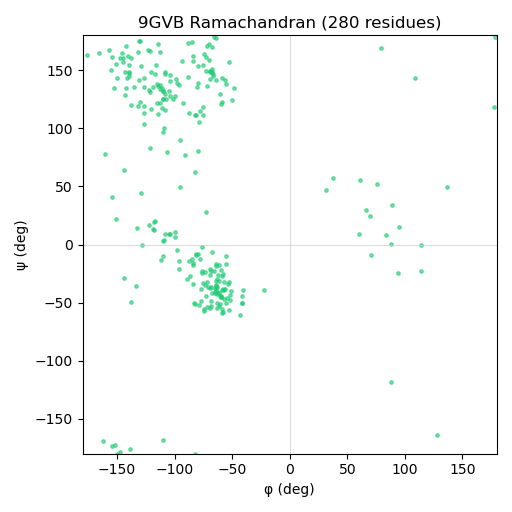8.17 170 GLY A N 1
ATOM 1267 C CA . GLY A 1 170 ? 28.488 60.252 15.515 1.00 16.80 170 GLY A CA 1
ATOM 1268 C C . GLY A 1 170 ? 28.193 61.159 16.703 1.00 16.09 170 GLY A C 1
ATOM 1269 O O . GLY A 1 170 ? 28.829 62.195 16.848 1.00 15.69 170 GLY A O 1
ATOM 1270 N N . ILE A 1 171 ? 27.203 60.781 17.517 1.00 16.46 171 ILE A N 1
ATOM 1271 C CA . ILE A 1 171 ? 26.819 61.521 18.708 1.00 16.47 171 ILE A CA 1
ATOM 1272 C C . ILE A 1 171 ? 26.761 60.536 19.857 1.00 18.28 171 ILE A C 1
ATOM 1273 O O . ILE A 1 171 ? 26.862 59.339 19.646 1.00 19.42 171 ILE A O 1
ATOM 1278 N N . LYS A 1 172 ? 26.530 61.051 21.055 1.00 19.17 172 LYS A N 1
ATOM 1279 C CA . LYS A 1 172 ? 26.480 60.203 22.217 1.00 21.63 172 LYS A CA 1
ATOM 1280 C C . LYS A 1 172 ? 25.029 60.014 22.631 1.00 23.04 172 LYS A C 1
ATOM 1281 O O . LYS A 1 172 ? 24.201 60.918 22.516 1.00 22.89 172 LYS A O 1
ATOM 1287 N N . SER A 1 173 ? 24.732 58.827 23.145 1.00 25.25 173 SER A N 1
ATOM 1288 C CA . SER A 1 173 ? 23.399 58.535 23.615 1.00 26.72 173 SER A CA 1
ATOM 1289 C C . SER A 1 173 ? 23.554 57.567 24.785 1.00 29.54 173 SER A C 1
ATOM 1290 O O . SER A 1 173 ? 24.678 57.240 25.162 1.00 30.11 173 SER A O 1
ATOM 1293 N N . SER A 1 174 ? 22.438 57.121 25.366 1.00 31.39 174 SER A N 1
ATOM 1294 C CA . SER A 1 174 ? 22.483 56.096 26.396 1.00 34.49 174 SER A CA 1
ATOM 1295 C C . SER A 1 174 ? 23.262 54.860 25.935 1.00 34.98 174 SER A C 1
ATOM 1296 O O . SER A 1 174 ? 23.858 54.150 26.745 1.00 37.22 174 SER A O 1
ATOM 1299 N N . SER A 1 175 ? 23.198 54.566 24.632 1.00 33.06 175 SER A N 1
ATOM 1300 C CA . SER A 1 175 ? 23.856 53.395 24.082 1.00 33.71 175 SER A CA 1
ATOM 1301 C C . SER A 1 175 ? 25.148 53.774 23.331 1.00 31.25 175 SER A C 1
ATOM 1302 O O . SER A 1 175 ? 25.741 52.931 22.671 1.00 32.06 175 SER A O 1
ATOM 1305 N N . ASN A 1 176 ? 25.612 55.031 23.417 1.00 28.52 176 ASN A N 1
ATOM 1306 C CA . ASN A 1 176 ? 26.986 55.373 23.084 1.00 26.97 176 ASN A CA 1
ATOM 1307 C C . ASN A 1 176 ? 27.417 56.454 24.049 1.00 26.26 176 ASN A C 1
ATOM 1308 O O . ASN A 1 176 ? 27.584 57.599 23.646 1.00 24.22 176 ASN A O 1
ATOM 1313 N N . PRO A 1 177 ? 27.484 56.146 25.356 1.00 28.22 177 PRO A N 1
ATOM 1314 C CA . PRO A 1 177 ? 27.633 57.183 26.378 1.00 28.27 177 PRO A CA 1
ATOM 1315 C C . PRO A 1 177 ? 28.982 57.892 26.357 1.00 27.39 177 PRO A C 1
ATOM 1316 O O . PRO A 1 177 ? 29.969 57.267 25.994 1.00 27.74 177 PRO A O 1
ATOM 1320 N N . SER A 1 178 ? 29.019 59.175 26.753 1.00 26.65 178 SER A N 1
ATOM 1321 C CA . SER A 1 178 ? 30.291 59.826 27.005 1.00 26.87 178 SER A CA 1
ATOM 1322 C C . SER A 1 178 ? 30.913 59.231 28.262 1.00 29.97 178 SER A C 1
ATOM 1323 O O . SER A 1 178 ? 30.233 58.642 29.102 1.00 31.97 178 SER A O 1
ATOM 1326 N N . THR A 1 179 ? 32.230 59.391 28.380 1.00 30.75 179 THR A N 1
ATOM 1327 C CA . THR A 1 179 ? 32.884 59.079 29.634 1.00 33.91 179 THR A CA 1
ATOM 1328 C C . THR A 1 179 ? 33.502 60.356 30.209 1.00 34.32 179 THR A C 1
ATOM 1329 O O . THR A 1 179 ? 34.367 60.251 31.087 1.00 36.65 179 THR A O 1
ATOM 1333 N N . ASP A 1 180 ? 33.013 61.535 29.749 1.00 32.44 180 ASP A N 1
ATOM 1334 C CA . ASP A 1 180 ? 33.516 62.837 30.165 1.00 32.95 180 ASP A CA 1
ATOM 1335 C C . ASP A 1 180 ? 33.337 63.011 31.671 1.00 35.99 180 ASP A C 1
ATOM 1336 O O . ASP A 1 180 ? 32.247 62.812 32.196 1.00 36.86 180 ASP A O 1
ATOM 1341 N N . GLU A 1 181 ? 34.392 63.409 32.381 1.00 38.09 181 GLU A N 1
ATOM 1342 C CA . GLU A 1 181 ? 34.326 63.417 33.836 1.00 41.68 181 GLU A CA 1
ATOM 1343 C C . GLU A 1 181 ? 33.175 64.308 34.312 1.00 42.27 181 GLU A C 1
ATOM 1344 O O . GLU A 1 181 ? 32.678 64.116 35.428 1.00 45.14 181 GLU A O 1
ATOM 1350 N N . TYR A 1 182 ? 32.796 65.298 33.479 1.00 39.94 182 TYR A N 1
ATOM 1351 C CA . TYR A 1 182 ? 31.710 66.214 33.788 1.00 40.42 182 TYR A CA 1
ATOM 1352 C C . TYR A 1 182 ? 30.365 65.522 33.551 1.00 39.91 182 TYR A C 1
ATOM 1353 O O . TYR A 1 182 ? 29.488 65.560 34.416 1.00 42.38 182 TYR A O 1
ATOM 1362 N N . LEU A 1 183 ? 30.184 64.867 32.398 1.00 37.37 183 LEU A N 1
ATOM 1363 C CA . LEU A 1 183 ? 28.912 64.218 32.118 1.00 36.93 183 LEU A CA 1
ATOM 1364 C C . LEU A 1 183 ? 28.689 63.020 33.037 1.00 39.93 183 LEU A C 1
ATOM 1365 O O . LEU A 1 183 ? 27.558 62.597 33.256 1.00 40.85 183 LEU A O 1
ATOM 1370 N N . VAL A 1 184 ? 29.765 62.456 33.570 1.00 41.95 184 VAL A N 1
ATOM 1371 C CA . VAL A 1 184 ? 29.610 61.411 34.566 1.00 45.63 184 VAL A CA 1
ATOM 1372 C C . VAL A 1 184 ? 29.107 62.041 35.863 1.00 48.92 184 VAL A C 1
ATOM 1373 O O . VAL A 1 184 ? 28.079 61.614 36.381 1.00 50.79 184 VAL A O 1
ATOM 1377 N N . LYS A 1 185 ? 29.826 63.065 36.356 1.00 50.01 185 LYS A N 1
ATOM 1378 C CA . LYS A 1 185 ? 29.497 63.708 37.622 1.00 53.80 185 LYS A CA 1
ATOM 1379 C C . LYS A 1 185 ? 28.050 64.174 37.577 1.00 53.31 185 LYS A C 1
ATOM 1380 O O . LYS A 1 185 ? 27.541 64.524 38.636 1.00 56.96 185 LYS A O 1
ATOM 1386 N N . ALA A 1 186 ? 27.404 64.126 36.388 1.00 49.23 186 ALA A N 1
ATOM 1387 C CA . ALA A 1 186 ? 26.043 64.608 36.197 1.00 48.43 186 ALA A CA 1
ATOM 1388 C C . ALA A 1 186 ? 25.073 63.542 35.671 1.00 47.45 186 ALA A C 1
ATOM 1389 O O . ALA A 1 186 ? 24.028 63.898 35.160 1.00 46.19 186 ALA A O 1
ATOM 1391 N N . ASN A 1 187 ? 25.391 62.244 35.749 1.00 48.24 187 ASN A N 1
ATOM 1392 C CA . ASN A 1 187 ? 24.568 61.187 35.155 1.00 47.55 187 ASN A CA 1
ATOM 1393 C C . ASN A 1 187 ? 23.846 61.628 33.895 1.00 43.50 187 ASN A C 1
ATOM 1394 O O . ASN A 1 187 ? 22.656 61.372 33.733 1.00 43.73 187 ASN A O 1
ATOM 1399 N N . ALA A 1 188 ? 24.610 62.276 33.025 1.00 40.00 188 ALA A N 1
ATOM 1400 C CA . ALA A 1 188 ? 24.133 62.736 31.739 1.00 36.49 188 ALA A CA 1
ATOM 1401 C C . ALA A 1 188 ? 25.116 62.248 30.671 1.00 33.88 188 ALA A C 1
ATOM 1402 O O . ALA A 1 188 ? 25.504 62.983 29.754 1.00 31.26 188 ALA A O 1
ATOM 1404 N N . THR A 1 189 ? 25.513 60.973 30.812 1.00 34.86 189 THR A N 1
ATOM 1405 C CA . THR A 1 189 ? 26.422 60.333 29.874 1.00 32.94 189 THR A CA 1
ATOM 1406 C C . THR A 1 189 ? 25.787 60.231 28.479 1.00 30.37 189 THR A C 1
ATOM 1407 O O . THR A 1 189 ? 26.512 60.055 27.513 1.00 28.75 189 THR A O 1
ATOM 1411 N N . TYR A 1 190 ? 24.459 60.381 28.359 1.00 30.32 190 TYR A N 1
ATOM 1412 C CA . TYR A 1 190 ? 23.779 60.408 27.069 1.00 28.09 190 TYR A CA 1
ATOM 1413 C C . TYR A 1 190 ? 23.988 61.760 26.395 1.00 25.35 190 TYR A C 1
ATOM 1414 O O . TYR A 1 190 ? 23.843 61.869 25.186 1.00 23.24 190 TYR A O 1
ATOM 1423 N N . ALA A 1 191 ? 24.285 62.787 27.197 1.00 25.72 191 ALA A N 1
ATOM 1424 C CA . ALA A 1 191 ? 24.558 64.130 26.702 1.00 23.97 191 ALA A CA 1
ATOM 1425 C C . ALA A 1 191 ? 25.837 64.168 25.865 1.00 22.23 191 ALA A C 1
ATOM 1426 O O . ALA A 1 191 ? 26.526 63.167 25.762 1.00 22.49 191 ALA A O 1
ATOM 1428 N N . ASP A 1 192 ? 26.187 65.341 25.326 1.00 20.92 192 ASP A N 1
ATOM 1429 C CA . ASP A 1 192 ? 27.226 65.445 24.309 1.00 19.54 192 ASP A CA 1
ATOM 1430 C C . ASP A 1 192 ? 28.238 66.563 24.571 1.00 20.03 192 ASP A C 1
ATOM 1431 O O . ASP A 1 192 ? 29.407 66.465 24.180 1.00 19.71 192 ASP A O 1
ATOM 1436 N N . GLY A 1 193 ? 27.741 67.674 25.119 1.00 21.03 193 GLY A N 1
ATOM 1437 C CA . GLY A 1 193 ? 28.571 68.780 25.561 1.00 22.20 193 GLY A CA 1
ATOM 1438 C C . GLY A 1 193 ? 28.053 69.308 26.884 1.00 24.40 193 GLY A C 1
ATOM 1439 O O . GLY A 1 193 ? 27.118 68.750 27.435 1.00 25.21 193 GLY A O 1
ATOM 1440 N N . TYR A 1 194 ? 28.668 70.375 27.382 1.00 25.94 194 TYR A N 1
ATOM 1441 C CA . TYR A 1 194 ? 28.270 70.912 28.669 1.00 28.60 194 TYR A CA 1
ATOM 1442 C C . TYR A 1 194 ? 28.851 72.310 28.850 1.00 29.94 194 TYR A C 1
ATOM 1443 O O . TYR A 1 194 ? 29.729 72.750 28.118 1.00 29.06 194 TYR A O 1
ATOM 1452 N N . ILE A 1 195 ? 28.290 73.009 29.833 1.00 32.45 195 ILE A N 1
ATOM 1453 C CA . ILE A 1 195 ? 28.995 74.059 30.540 1.00 35.11 195 ILE A CA 1
ATOM 1454 C C . ILE A 1 195 ? 29.232 73.552 31.954 1.00 37.91 195 ILE A C 1
ATOM 1455 O O . ILE A 1 195 ? 28.312 72.968 32.531 1.00 38.48 195 ILE A O 1
ATOM 1460 N N . ALA A 1 196 ? 30.467 73.740 32.460 1.00 39.82 196 ALA A N 1
ATOM 1461 C CA . ALA A 1 196 ? 30.850 73.197 33.756 1.00 42.87 196 ALA A CA 1
ATOM 1462 C C . ALA A 1 196 ? 31.722 74.174 34.542 1.00 46.54 196 ALA A C 1
ATOM 1463 O O . ALA A 1 196 ? 32.259 75.136 33.981 1.00 46.18 196 ALA A O 1
ATOM 1465 N N . ILE A 1 197 ? 31.776 73.891 35.867 1.00 50.46 197 ILE A N 1
ATOM 1466 C CA . ILE A 1 197 ? 32.628 74.533 36.868 1.00 54.78 197 ILE A CA 1
ATOM 1467 C C . ILE A 1 197 ? 33.194 73.449 37.791 1.00 56.54 197 ILE A C 1
ATOM 1468 O O . ILE A 1 197 ? 32.601 72.376 37.901 1.00 55.67 197 ILE A O 1
ATOM 1473 N N . LYS A 1 198 ? 34.289 73.758 38.502 1.00 59.52 198 LYS A N 1
ATOM 1474 C CA . LYS A 1 198 ? 35.065 72.773 39.243 1.00 61.33 198 LYS A CA 1
ATOM 1475 C C . LYS A 1 198 ? 34.955 73.013 40.748 1.00 66.45 198 LYS A C 1
ATOM 1476 O O . LYS A 1 198 ? 34.542 74.099 41.161 1.00 68.85 198 LYS A O 1
ATOM 1482 N N . ALA A 1 199 ? 35.367 72.008 41.549 1.00 68.38 199 ALA A N 1
ATOM 1483 C CA . ALA A 1 199 ? 35.352 72.068 43.012 1.00 73.65 199 ALA A CA 1
ATOM 1484 C C . ALA A 1 199 ? 36.597 72.810 43.509 1.00 76.82 199 ALA A C 1
ATOM 1485 O O . ALA A 1 199 ? 37.415 73.196 42.683 1.00 74.84 199 ALA A O 1
ATOM 1487 N N . GLY A 1 200 ? 36.764 72.968 44.837 1.00 81.98 200 GLY A N 1
ATOM 1488 C CA . GLY A 1 200 ? 37.722 73.907 45.423 1.00 85.82 200 GLY A CA 1
ATOM 1489 C C . GLY A 1 200 ? 38.908 73.231 46.103 1.00 88.59 200 GLY A C 1
ATOM 1490 O O . GLY A 1 200 ? 39.128 73.485 47.323 1.00 93.85 200 GLY A O 1
ATOM 1491 N N . ASP B 2 27 ? -1.960 60.179 -1.596 1.00 58.73 27 ASP B N 1
ATOM 1492 C CA . ASP B 2 27 ? -2.614 59.625 -0.370 1.00 59.12 27 ASP B CA 1
ATOM 1493 C C . ASP B 2 27 ? -2.448 60.556 0.855 1.00 55.36 27 ASP B C 1
ATOM 1494 O O . ASP B 2 27 ? -3.388 60.771 1.613 1.00 56.36 27 ASP B O 1
ATOM 1499 N N . LEU B 2 28 ? -1.257 61.096 1.113 1.00 51.40 28 LEU B N 1
ATOM 1500 C CA . LEU B 2 28 ? -1.051 61.981 2.263 1.00 48.38 28 LEU B CA 1
ATOM 1501 C C . LEU B 2 28 ? -0.562 63.341 1.769 1.00 46.62 28 LEU B C 1
ATOM 1502 O O . LEU B 2 28 ? 0.526 63.445 1.198 1.00 45.09 28 LEU B O 1
ATOM 1507 N N . PHE B 2 29 ? -1.379 64.376 2.015 1.00 47.09 29 PHE B N 1
ATOM 1508 C CA . PHE B 2 29 ? -1.045 65.728 1.616 1.00 45.78 29 PHE B CA 1
ATOM 1509 C C . PHE B 2 29 ? 0.254 66.097 2.302 1.00 42.09 29 PHE B C 1
ATOM 1510 O O . PHE B 2 29 ? 0.312 66.047 3.526 1.00 40.87 29 PHE B O 1
ATOM 1518 N N . GLY B 2 30 ? 1.274 66.431 1.504 1.00 40.70 30 GLY B N 1
ATOM 1519 C CA . GLY B 2 30 ? 2.552 66.864 2.049 1.00 37.92 30 GLY B CA 1
ATOM 1520 C C . GLY B 2 30 ? 3.675 65.882 1.748 1.00 37.14 30 GLY B C 1
ATOM 1521 O O . GLY B 2 30 ? 4.819 66.266 1.699 1.00 35.71 30 GLY B O 1
ATOM 1522 N N . ASP B 2 31 ? 3.312 64.632 1.494 1.00 38.65 31 ASP B N 1
ATOM 1523 C CA . ASP B 2 31 ? 4.226 63.517 1.354 1.00 38.72 31 ASP B CA 1
ATOM 1524 C C . ASP B 2 31 ? 4.642 63.358 -0.102 1.00 40.09 31 ASP B C 1
ATOM 1525 O O . ASP B 2 31 ? 4.212 62.460 -0.797 1.00 42.31 31 ASP B O 1
ATOM 1530 N N . ILE B 2 32 ? 5.542 64.219 -0.536 1.00 39.09 32 ILE B N 1
ATOM 1531 C CA . ILE B 2 32 ? 5.910 64.322 -1.934 1.00 40.60 32 ILE B CA 1
ATOM 1532 C C . ILE B 2 32 ? 6.475 63.001 -2.438 1.00 42.30 32 ILE B C 1
ATOM 1533 O O . ILE B 2 32 ? 6.129 62.572 -3.545 1.00 44.88 32 ILE B O 1
ATOM 1538 N N . ASN B 2 33 ? 7.356 62.399 -1.622 1.00 41.27 33 ASN B N 1
ATOM 1539 C CA . ASN B 2 33 ? 8.088 61.201 -2.005 1.00 43.07 33 ASN B CA 1
ATOM 1540 C C . ASN B 2 33 ? 7.225 59.970 -1.727 1.00 44.59 33 ASN B C 1
ATOM 1541 O O . ASN B 2 33 ? 7.506 58.901 -2.243 1.00 47.07 33 ASN B O 1
ATOM 1546 N N . GLY B 2 34 ? 6.161 60.115 -0.931 1.00 43.51 34 GLY B N 1
ATOM 1547 C CA . GLY B 2 34 ? 5.140 59.086 -0.863 1.00 45.51 34 GLY B CA 1
ATOM 1548 C C . GLY B 2 34 ? 5.616 57.891 -0.050 1.00 45.82 34 GLY B C 1
ATOM 1549 O O . GLY B 2 34 ? 5.538 56.767 -0.505 1.00 48.57 34 GLY B O 1
ATOM 1550 N N . ASP B 2 35 ? 6.102 58.149 1.159 1.00 43.36 35 ASP B N 1
ATOM 1551 C CA . ASP B 2 35 ? 6.505 57.103 2.070 1.00 43.68 35 ASP B CA 1
ATOM 1552 C C . ASP B 2 35 ? 5.663 57.134 3.344 1.00 42.41 35 ASP B C 1
ATOM 1553 O O . ASP B 2 35 ? 6.088 56.579 4.340 1.00 41.97 35 ASP B O 1
ATOM 1558 N N . GLY B 2 36 ? 4.478 57.770 3.320 1.00 42.23 36 GLY B N 1
ATOM 1559 C CA . GLY B 2 36 ? 3.515 57.767 4.428 1.00 41.85 36 GLY B CA 1
ATOM 1560 C C . GLY B 2 36 ? 3.831 58.815 5.493 1.00 39.05 36 GLY B C 1
ATOM 1561 O O . GLY B 2 36 ? 3.187 58.886 6.537 1.00 38.67 36 GLY B O 1
ATOM 1562 N N . ILE B 2 37 ? 4.801 59.663 5.166 1.00 37.50 37 ILE B N 1
ATOM 1563 C CA . ILE B 2 37 ? 5.630 60.331 6.146 1.00 35.43 37 ILE B CA 1
ATOM 1564 C C . ILE B 2 37 ? 5.887 61.731 5.615 1.00 34.01 37 ILE B C 1
ATOM 1565 O O . ILE B 2 37 ? 6.276 61.877 4.459 1.00 34.63 37 ILE B O 1
ATOM 1570 N N . ILE B 2 38 ? 5.639 62.744 6.449 1.00 32.43 38 ILE B N 1
ATOM 1571 C CA . ILE B 2 38 ? 6.033 64.097 6.091 1.00 31.21 38 ILE B CA 1
ATOM 1572 C C . ILE B 2 38 ? 7.212 64.491 6.962 1.00 29.73 38 ILE B C 1
ATOM 1573 O O . ILE B 2 38 ? 7.072 64.641 8.171 1.00 29.21 38 ILE B O 1
ATOM 1578 N N . ASP B 2 39 ? 8.348 64.716 6.319 1.00 29.41 39 ASP B N 1
ATOM 1579 C CA . ASP B 2 39 ? 9.542 65.096 7.043 1.00 28.73 39 ASP B CA 1
ATOM 1580 C C . ASP B 2 39 ? 10.436 65.878 6.093 1.00 28.90 39 ASP B C 1
ATOM 1581 O O . ASP B 2 39 ? 10.062 66.152 4.965 1.00 29.21 39 ASP B O 1
ATOM 1586 N N . GLY B 2 40 ? 11.640 66.192 6.536 1.00 29.08 40 GLY B N 1
ATOM 1587 C CA . GLY B 2 40 ? 12.529 67.046 5.781 1.00 29.54 40 GLY B CA 1
ATOM 1588 C C . GLY B 2 40 ? 12.915 66.490 4.412 1.00 30.75 40 GLY B C 1
ATOM 1589 O O . GLY B 2 40 ? 13.429 67.241 3.584 1.00 31.24 40 GLY B O 1
ATOM 1590 N N . ARG B 2 41 ? 12.726 65.190 4.170 1.00 31.59 41 ARG B N 1
ATOM 1591 C CA . ARG B 2 41 ? 13.158 64.643 2.897 1.00 33.29 41 ARG B CA 1
ATOM 1592 C C . ARG B 2 41 ? 12.291 65.198 1.783 1.00 33.10 41 ARG B C 1
ATOM 1593 O O . ARG B 2 41 ? 12.823 65.463 0.709 1.00 34.25 41 ARG B O 1
ATOM 1601 N N . ASP B 2 42 ? 10.992 65.379 2.079 1.00 32.02 42 ASP B N 1
ATOM 1602 C CA . ASP B 2 42 ? 10.000 65.900 1.152 1.00 32.21 42 ASP B CA 1
ATOM 1603 C C . ASP B 2 42 ? 10.346 67.332 0.761 1.00 31.71 42 ASP B C 1
ATOM 1604 O O . ASP B 2 42 ? 10.252 67.701 -0.412 1.00 32.63 42 ASP B O 1
ATOM 1609 N N . ALA B 2 43 ? 10.753 68.123 1.758 1.00 30.56 43 ALA B N 1
ATOM 1610 C CA . ALA B 2 43 ? 11.268 69.457 1.502 1.00 30.43 43 ALA B CA 1
ATOM 1611 C C . ALA B 2 43 ? 12.393 69.418 0.460 1.00 31.78 43 ALA B C 1
ATOM 1612 O O . ALA B 2 43 ? 12.306 70.066 -0.583 1.00 32.43 43 ALA B O 1
ATOM 1614 N N . THR B 2 44 ? 13.440 68.630 0.729 1.00 32.61 44 THR B N 1
ATOM 1615 C CA . THR B 2 44 ? 14.615 68.589 -0.122 1.00 34.51 44 THR B CA 1
ATOM 1616 C C . THR B 2 44 ? 14.249 68.173 -1.549 1.00 35.96 44 THR B C 1
ATOM 1617 O O . THR B 2 44 ? 14.941 68.540 -2.506 1.00 37.51 44 THR B O 1
ATOM 1621 N N . VAL B 2 45 ? 13.161 67.400 -1.686 1.00 35.90 45 VAL B N 1
ATOM 1622 C CA . VAL B 2 45 ? 12.714 66.917 -2.984 1.00 37.70 45 VAL B CA 1
ATOM 1623 C C . VAL B 2 45 ? 12.212 68.097 -3.802 1.00 37.73 45 VAL B C 1
ATOM 1624 O O . VAL B 2 45 ? 12.593 68.250 -4.964 1.00 39.44 45 VAL B O 1
ATOM 1628 N N . LEU B 2 46 ? 11.290 68.853 -3.193 1.00 36.26 46 LEU B N 1
ATOM 1629 C CA . LEU B 2 46 ? 10.760 70.054 -3.810 1.00 36.48 46 LEU B CA 1
ATOM 1630 C C . LEU B 2 46 ? 11.917 71.011 -4.063 1.00 36.98 46 LEU B C 1
ATOM 1631 O O . LEU B 2 46 ? 12.025 71.603 -5.130 1.00 38.24 46 LEU B O 1
ATOM 1636 N N . LEU B 2 47 ? 12.793 71.170 -3.083 1.00 36.47 47 LEU B N 1
ATOM 1637 C CA . LEU B 2 47 ? 13.785 72.206 -3.232 1.00 37.33 47 LEU B CA 1
ATOM 1638 C C . LEU B 2 47 ? 14.681 71.889 -4.436 1.00 39.84 47 LEU B C 1
ATOM 1639 O O . LEU B 2 47 ? 15.101 72.797 -5.172 1.00 40.88 47 LEU B O 1
ATOM 1644 N N . THR B 2 48 ? 14.964 70.593 -4.639 1.00 41.26 48 THR B N 1
ATOM 1645 C CA . THR B 2 48 ? 15.825 70.184 -5.741 1.00 44.27 48 THR B CA 1
ATOM 1646 C C . THR B 2 48 ? 15.012 70.253 -7.031 1.00 45.52 48 THR B C 1
ATOM 1647 O O . THR B 2 48 ? 15.529 70.659 -8.077 1.00 47.48 48 THR B O 1
ATOM 1651 N N . TYR B 2 49 ? 13.735 69.859 -6.954 1.00 44.87 49 TYR B N 1
ATOM 1652 C CA . TYR B 2 49 ? 12.874 69.947 -8.121 1.00 46.47 49 TYR B CA 1
ATOM 1653 C C . TYR B 2 49 ? 12.978 71.372 -8.669 1.00 46.99 49 TYR B C 1
ATOM 1654 O O . TYR B 2 49 ? 13.241 71.570 -9.855 1.00 49.17 49 TYR B O 1
ATOM 1663 N N . TYR B 2 50 ? 12.859 72.361 -7.776 1.00 45.51 50 TYR B N 1
ATOM 1664 C CA . TYR B 2 50 ? 12.867 73.758 -8.176 1.00 46.18 50 TYR B CA 1
ATOM 1665 C C . TYR B 2 50 ? 14.211 74.148 -8.778 1.00 48.00 50 TYR B C 1
ATOM 1666 O O . TYR B 2 50 ? 14.249 74.982 -9.671 1.00 49.23 50 TYR B O 1
ATOM 1675 N N . ALA B 2 51 ? 15.313 73.582 -8.275 1.00 48.62 51 ALA B N 1
ATOM 1676 C CA . ALA B 2 51 ? 16.619 73.999 -8.762 1.00 50.87 51 ALA B CA 1
ATOM 1677 C C . ALA B 2 51 ? 16.821 73.530 -10.205 1.00 53.86 51 ALA B C 1
ATOM 1678 O O . ALA B 2 51 ? 17.541 74.200 -10.953 1.00 55.63 51 ALA B O 1
ATOM 1680 N N . LYS B 2 52 ? 16.124 72.429 -10.568 1.00 54.65 52 LYS B N 1
ATOM 1681 C CA . LYS B 2 52 ? 16.074 71.873 -11.921 1.00 58.03 52 LYS B CA 1
ATOM 1682 C C . LYS B 2 52 ? 15.196 72.712 -12.857 1.00 58.19 52 LYS B C 1
ATOM 1683 O O . LYS B 2 52 ? 15.658 73.091 -13.941 1.00 60.59 52 LYS B O 1
ATOM 1689 N N . THR B 2 53 ? 13.919 72.931 -12.465 1.00 55.82 53 THR B N 1
ATOM 1690 C CA . THR B 2 53 ? 12.960 73.647 -13.299 1.00 56.22 53 THR B CA 1
ATOM 1691 C C . THR B 2 53 ? 13.529 75.044 -13.566 1.00 56.51 53 THR B C 1
ATOM 1692 O O . THR B 2 53 ? 13.794 75.402 -14.706 1.00 59.06 53 THR B O 1
ATOM 1696 N N . SER B 2 54 ? 13.774 75.794 -12.493 1.00 54.33 54 SER B N 1
ATOM 1697 C CA . SER B 2 54 ? 14.579 77.007 -12.455 1.00 54.68 54 SER B CA 1
ATOM 1698 C C . SER B 2 54 ? 15.601 77.160 -13.588 1.00 57.83 54 SER B C 1
ATOM 1699 O O . SER B 2 54 ? 15.828 78.281 -14.034 1.00 58.66 54 SER B O 1
ATOM 1702 N N . THR B 2 55 ? 16.271 76.061 -13.986 1.00 59.99 55 THR B N 1
ATOM 1703 C CA . THR B 2 55 ? 17.379 76.072 -14.949 1.00 63.67 55 THR B CA 1
ATOM 1704 C C . THR B 2 55 ? 17.022 75.386 -16.288 1.00 66.69 55 THR B C 1
ATOM 1705 O O . THR B 2 55 ? 17.784 75.506 -17.257 1.00 69.73 55 THR B O 1
ATOM 1709 N N . GLY B 2 56 ? 15.903 74.631 -16.338 1.00 66.18 56 GLY B N 1
ATOM 1710 C CA . GLY B 2 56 ? 15.224 74.301 -17.585 1.00 68.79 56 GLY B CA 1
ATOM 1711 C C . GLY B 2 56 ? 14.790 72.839 -17.652 1.00 69.88 56 GLY B C 1
ATOM 1712 O O . GLY B 2 56 ? 15.052 72.163 -18.644 1.00 73.52 56 GLY B O 1
ATOM 1713 N N . TYR B 2 57 ? 14.117 72.356 -16.606 1.00 67.42 57 TYR B N 1
ATOM 1714 C CA . TYR B 2 57 ? 13.592 70.998 -16.603 1.00 68.74 57 TYR B CA 1
ATOM 1715 C C . TYR B 2 57 ? 12.111 71.071 -16.966 1.00 69.23 57 TYR B C 1
ATOM 1716 O O . TYR B 2 57 ? 11.403 71.984 -16.557 1.00 67.16 57 TYR B O 1
ATOM 1725 N N . LYS B 2 58 ? 11.659 70.083 -17.739 1.00 72.62 58 LYS B N 1
ATOM 1726 C CA . LYS B 2 58 ? 10.352 70.116 -18.362 1.00 74.51 58 LYS B CA 1
ATOM 1727 C C . LYS B 2 58 ? 9.429 69.083 -17.724 1.00 73.73 58 LYS B C 1
ATOM 1728 O O . LYS B 2 58 ? 8.247 69.070 -18.004 1.00 75.05 58 LYS B O 1
ATOM 1734 N N . GLY B 2 59 ? 9.941 68.197 -16.878 1.00 72.32 59 GLY B N 1
ATOM 1735 C CA . GLY B 2 59 ? 9.138 67.072 -16.418 1.00 72.65 59 GLY B CA 1
ATOM 1736 C C . GLY B 2 59 ? 8.264 67.455 -15.231 1.00 69.17 59 GLY B C 1
ATOM 1737 O O . GLY B 2 59 ? 8.524 68.462 -14.579 1.00 65.93 59 GLY B O 1
ATOM 1738 N N . SER B 2 60 ? 7.238 66.638 -14.953 1.00 70.24 60 SER B N 1
ATOM 1739 C CA . SER B 2 60 ? 6.426 66.842 -13.762 1.00 67.74 60 SER B CA 1
ATOM 1740 C C . SER B 2 60 ? 7.303 66.543 -12.550 1.00 65.14 60 SER B C 1
ATOM 1741 O O . SER B 2 60 ? 8.425 66.066 -12.704 1.00 65.94 60 SER B O 1
ATOM 1744 N N . LEU B 2 61 ? 6.805 66.868 -11.357 1.00 62.84 61 LEU B N 1
ATOM 1745 C CA . LEU B 2 61 ? 7.479 66.497 -10.126 1.00 60.57 61 LEU B CA 1
ATOM 1746 C C . LEU B 2 61 ? 7.485 64.977 -9.988 1.00 63.89 61 LEU B C 1
ATOM 1747 O O . LEU B 2 61 ? 8.463 64.411 -9.502 1.00 64.09 61 LEU B O 1
ATOM 1752 N N . MET B 2 62 ? 6.389 64.328 -10.407 1.00 68.11 62 MET B N 1
ATOM 1753 C CA . MET B 2 62 ? 6.261 62.886 -10.273 1.00 71.67 62 MET B CA 1
ATOM 1754 C C . MET B 2 62 ? 7.260 62.166 -11.178 1.00 73.35 62 MET B C 1
ATOM 1755 O O . MET B 2 62 ? 7.863 61.175 -10.761 1.00 73.28 62 MET B O 1
ATOM 1760 N N . LYS B 2 63 ? 7.407 62.683 -12.408 1.00 74.85 63 LYS B N 1
ATOM 1761 C CA . LYS B 2 63 ? 8.358 62.187 -13.392 1.00 77.82 63 LYS B CA 1
ATOM 1762 C C . LYS B 2 63 ? 9.790 62.322 -12.881 1.00 75.98 63 LYS B C 1
ATOM 1763 O O . LYS B 2 63 ? 10.553 61.361 -12.921 1.00 78.37 63 LYS B O 1
ATOM 1769 N N . PHE B 2 64 ? 10.152 63.531 -12.446 1.00 72.46 64 PHE B N 1
ATOM 1770 C CA . PHE B 2 64 ? 11.470 63.822 -11.901 1.00 70.62 64 PHE B CA 1
ATOM 1771 C C . PHE B 2 64 ? 11.846 62.892 -10.750 1.00 69.81 64 PHE B C 1
ATOM 1772 O O . PHE B 2 64 ? 12.982 62.420 -10.670 1.00 71.01 64 PHE B O 1
ATOM 1780 N N . MET B 2 65 ? 10.903 62.695 -9.825 1.00 68.15 65 MET B N 1
ATOM 1781 C CA . MET B 2 65 ? 11.143 61.910 -8.622 1.00 67.90 65 MET B CA 1
ATOM 1782 C C . MET B 2 65 ? 11.459 60.450 -8.952 1.00 73.86 65 MET B C 1
ATOM 1783 O O . MET B 2 65 ? 12.453 59.873 -8.480 1.00 74.93 65 MET B O 1
ATOM 1788 N N . GLU B 2 66 ? 10.533 59.864 -9.716 1.00 78.87 66 GLU B N 1
ATOM 1789 C CA . GLU B 2 66 ? 10.611 58.483 -10.162 1.00 84.89 66 GLU B CA 1
ATOM 1790 C C . GLU B 2 66 ? 11.895 58.241 -10.984 1.00 88.82 66 GLU B C 1
ATOM 1791 O O . GLU B 2 66 ? 12.536 57.213 -10.754 1.00 92.35 66 GLU B O 1
ATOM 1797 N N . GLU B 2 67 ? 12.339 59.192 -11.848 1.00 88.35 67 GLU B N 1
ATOM 1798 C CA . GLU B 2 67 ? 13.587 59.053 -12.614 1.00 90.95 67 GLU B CA 1
ATOM 1799 C C . GLU B 2 67 ? 14.836 59.228 -11.722 1.00 90.34 67 GLU B C 1
ATOM 1800 O O . GLU B 2 67 ? 15.896 59.620 -12.213 1.00 91.24 67 GLU B O 1
ATOM 1806 N N . GLN B 2 68 ? 14.728 58.903 -10.415 1.00 88.37 68 GLN B N 1
ATOM 1807 C CA . GLN B 2 68 ? 15.861 58.847 -9.493 1.00 86.35 68 GLN B CA 1
ATOM 1808 C C . GLN B 2 68 ? 15.661 57.621 -8.567 1.00 83.42 68 GLN B C 1
ATOM 1809 O O . GLN B 2 68 ? 15.539 57.813 -7.350 1.00 77.30 68 GLN B O 1
ATOM 1815 N N . ASP C 2 27 ? -4.764 71.516 -8.141 1.00 60.74 27 ASP C N 1
ATOM 1816 C CA . ASP C 2 27 ? -4.282 70.638 -9.241 1.00 63.64 27 ASP C CA 1
ATOM 1817 C C . ASP C 2 27 ? -2.815 70.280 -9.035 1.00 61.31 27 ASP C C 1
ATOM 1818 O O . ASP C 2 27 ? -2.500 69.105 -9.145 1.00 64.40 27 ASP C O 1
ATOM 1823 N N . LEU C 2 28 ? -1.912 71.237 -8.740 1.00 56.97 28 LEU C N 1
ATOM 1824 C CA . LEU C 2 28 ? -0.493 70.955 -8.960 1.00 55.25 28 LEU C CA 1
ATOM 1825 C C . LEU C 2 28 ? 0.082 70.167 -7.783 1.00 50.84 28 LEU C C 1
ATOM 1826 O O . LEU C 2 28 ? 0.218 70.669 -6.671 1.00 47.02 28 LEU C O 1
ATOM 1831 N N . PHE C 2 29 ? 0.414 68.904 -8.062 1.00 51.47 29 PHE C N 1
ATOM 1832 C CA . PHE C 2 29 ? 1.047 68.076 -7.064 1.00 48.54 29 PHE C CA 1
ATOM 1833 C C . PHE C 2 29 ? 2.345 68.764 -6.661 1.00 44.99 29 PHE C C 1
ATOM 1834 O O . PHE C 2 29 ? 3.176 69.071 -7.517 1.00 46.10 29 PHE C O 1
ATOM 1842 N N . GLY C 2 30 ? 2.467 69.038 -5.357 1.00 40.92 30 GLY C N 1
ATOM 1843 C CA . GLY C 2 30 ? 3.663 69.649 -4.809 1.00 37.92 30 GLY C CA 1
ATOM 1844 C C . GLY C 2 30 ? 3.574 71.173 -4.674 1.00 35.95 30 GLY C C 1
ATOM 1845 O O . GLY C 2 30 ? 4.585 71.822 -4.433 1.00 34.49 30 GLY C O 1
ATOM 1846 N N . ASP C 2 31 ? 2.372 71.755 -4.762 1.00 36.06 31 ASP C N 1
ATOM 1847 C CA . ASP C 2 31 ? 2.194 73.186 -4.568 1.00 34.55 31 ASP C CA 1
ATOM 1848 C C . ASP C 2 31 ? 1.520 73.421 -3.220 1.00 32.39 31 ASP C C 1
ATOM 1849 O O . ASP C 2 31 ? 0.332 73.685 -3.134 1.00 33.29 31 ASP C O 1
ATOM 1854 N N . ILE C 2 32 ? 2.295 73.354 -2.154 1.00 30.06 32 ILE C N 1
ATOM 1855 C CA . ILE C 2 32 ? 1.733 73.161 -0.831 1.00 28.91 32 ILE C CA 1
ATOM 1856 C C . ILE C 2 32 ? 1.007 74.426 -0.352 1.00 28.58 32 ILE C C 1
ATOM 1857 O O . ILE C 2 32 ? 0.040 74.332 0.392 1.00 28.96 32 ILE C O 1
ATOM 1862 N N . ASN C 2 33 ? 1.497 75.598 -0.778 1.00 28.32 33 ASN C N 1
ATOM 1863 C CA . ASN C 2 33 ? 0.987 76.903 -0.389 1.00 28.46 33 ASN C CA 1
ATOM 1864 C C . ASN C 2 33 ? -0.176 77.262 -1.306 1.00 30.66 33 ASN C C 1
ATOM 1865 O O . ASN C 2 33 ? -0.897 78.229 -1.058 1.00 31.49 33 ASN C O 1
ATOM 1870 N N . GLY C 2 34 ? -0.328 76.486 -2.390 1.00 32.03 34 GLY C N 1
ATOM 1871 C CA . GLY C 2 34 ? -1.415 76.662 -3.335 1.00 34.36 34 GLY C CA 1
ATOM 1872 C C . GLY C 2 34 ? -1.362 78.041 -3.968 1.00 35.12 34 GLY C C 1
ATOM 1873 O O . GLY C 2 34 ? -2.322 78.793 -3.903 1.00 36.32 34 GLY C O 1
ATOM 1874 N N . ASP C 2 35 ? -0.224 78.347 -4.568 1.00 35.05 35 ASP C N 1
ATOM 1875 C CA . ASP C 2 35 ? 0.014 79.641 -5.158 1.00 36.21 35 ASP C CA 1
ATOM 1876 C C . ASP C 2 35 ? 0.260 79.454 -6.651 1.00 38.81 35 ASP C C 1
ATOM 1877 O O . ASP C 2 35 ? 0.740 80.363 -7.321 1.00 40.21 35 ASP C O 1
ATOM 1882 N N . GLY C 2 36 ? -0.051 78.258 -7.161 1.00 40.06 36 GLY C N 1
ATOM 1883 C CA . GLY C 2 36 ? 0.014 77.981 -8.585 1.00 43.35 36 GLY C CA 1
ATOM 1884 C C . GLY C 2 36 ? 1.345 77.376 -9.027 1.00 44.18 36 GLY C C 1
ATOM 1885 O O . GLY C 2 36 ? 1.405 76.739 -10.065 1.00 47.01 36 GLY C O 1
ATOM 1886 N N . ILE C 2 37 ? 2.432 77.602 -8.290 1.00 42.47 37 ILE C N 1
ATOM 1887 C CA . ILE C 2 37 ? 3.727 77.168 -8.783 1.00 44.04 37 ILE C CA 1
ATOM 1888 C C . ILE C 2 37 ? 4.432 76.438 -7.669 1.00 41.67 37 ILE C C 1
ATOM 1889 O O . ILE C 2 37 ? 4.053 76.543 -6.508 1.00 39.07 37 ILE C O 1
ATOM 1894 N N . ILE C 2 38 ? 5.485 75.737 -8.074 1.00 43.48 38 ILE C N 1
ATOM 1895 C CA . ILE C 2 38 ? 6.261 74.912 -7.175 1.00 41.90 38 ILE C CA 1
ATOM 1896 C C . ILE C 2 38 ? 7.624 75.563 -7.052 1.00 42.38 38 ILE C C 1
ATOM 1897 O O . ILE C 2 38 ? 8.273 75.724 -8.086 1.00 45.50 38 ILE C O 1
ATOM 1902 N N . ASP C 2 39 ? 8.026 75.921 -5.811 1.00 40.11 39 ASP C N 1
ATOM 1903 C CA . ASP C 2 39 ? 9.305 76.591 -5.575 1.00 40.87 39 ASP C CA 1
ATOM 1904 C C . ASP C 2 39 ? 9.749 76.503 -4.121 1.00 37.07 39 ASP C C 1
ATOM 1905 O O . ASP C 2 39 ? 9.175 75.765 -3.328 1.00 34.50 39 ASP C O 1
ATOM 1910 N N . GLY C 2 40 ? 10.791 77.295 -3.839 1.00 37.22 40 GLY C N 1
ATOM 1911 C CA . GLY C 2 40 ? 11.430 77.380 -2.547 1.00 35.14 40 GLY C CA 1
ATOM 1912 C C . GLY C 2 40 ? 10.424 77.364 -1.412 1.00 32.52 40 GLY C C 1
ATOM 1913 O O . GLY C 2 40 ? 10.657 76.705 -0.415 1.00 30.48 40 GLY C O 1
ATOM 1914 N N . ARG C 2 41 ? 9.295 78.048 -1.597 1.00 33.29 41 ARG C N 1
ATOM 1915 C CA . ARG C 2 41 ? 8.420 78.400 -0.490 1.00 32.31 41 ARG C CA 1
ATOM 1916 C C . ARG C 2 41 ? 7.659 77.192 0.019 1.00 29.60 41 ARG C C 1
ATOM 1917 O O . ARG C 2 41 ? 7.395 77.104 1.221 1.00 27.57 41 ARG C O 1
ATOM 1925 N N . ASP C 2 42 ? 7.323 76.325 -0.949 1.00 29.76 42 ASP C N 1
ATOM 1926 C CA . ASP C 2 42 ? 6.640 75.060 -0.747 1.00 28.74 42 ASP C CA 1
ATOM 1927 C C . ASP C 2 42 ? 7.550 74.177 0.093 1.00 26.81 42 ASP C C 1
ATOM 1928 O O . ASP C 2 42 ? 7.164 73.640 1.123 1.00 25.54 42 ASP C O 1
ATOM 1933 N N . ALA C 2 43 ? 8.799 74.076 -0.328 1.00 26.93 43 ALA C N 1
ATOM 1934 C CA . ALA C 2 43 ? 9.761 73.323 0.452 1.00 25.74 43 ALA C CA 1
ATOM 1935 C C . ALA C 2 43 ? 9.887 73.872 1.877 1.00 23.67 43 ALA C C 1
ATOM 1936 O O . ALA C 2 43 ? 10.020 73.111 2.841 1.00 22.66 43 ALA C O 1
ATOM 1938 N N . THR C 2 44 ? 9.834 75.196 2.022 1.00 23.41 44 THR C N 1
ATOM 1939 C CA . THR C 2 44 ? 9.978 75.784 3.341 1.00 22.25 44 THR C CA 1
ATOM 1940 C C . THR C 2 44 ? 8.822 75.359 4.233 1.00 21.27 44 THR C C 1
ATOM 1941 O O . THR C 2 44 ? 8.973 75.155 5.438 1.00 20.38 44 THR C O 1
ATOM 1945 N N . VAL C 2 45 ? 7.653 75.241 3.618 1.00 21.79 45 VAL C N 1
ATOM 1946 C CA . VAL C 2 45 ? 6.476 74.931 4.401 1.00 21.81 45 VAL C CA 1
ATOM 1947 C C . VAL C 2 45 ? 6.650 73.547 4.995 1.00 21.27 45 VAL C C 1
ATOM 1948 O O . VAL C 2 45 ? 6.359 73.313 6.164 1.00 21.20 45 VAL C O 1
ATOM 1952 N N . LEU C 2 46 ? 7.174 72.652 4.171 1.00 21.30 46 LEU C N 1
ATOM 1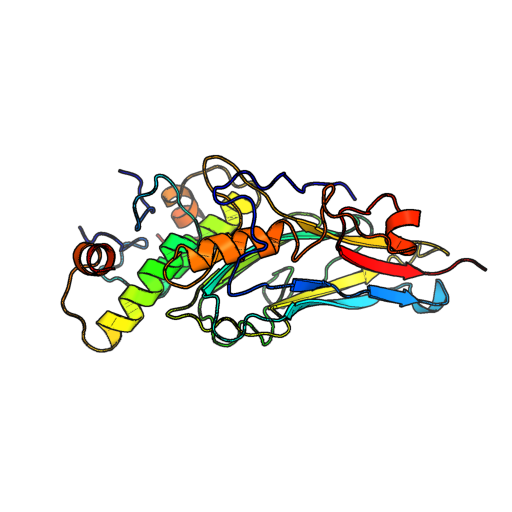953 C CA . LEU C 2 46 ? 7.272 71.271 4.575 1.00 21.30 46 LEU C CA 1
ATOM 1954 C C . LEU C 2 46 ? 8.332 71.099 5.654 1.00 20.25 46 LEU C C 1
ATOM 1955 O O . LEU C 2 46 ? 8.150 70.313 6.589 1.00 20.36 46 LEU C O 1
ATOM 1960 N N . LEU C 2 47 ? 9.417 71.853 5.551 1.00 19.59 47 LEU C N 1
ATOM 1961 C CA . LEU C 2 47 ? 10.436 71.731 6.571 1.00 18.94 47 LEU C CA 1
ATOM 1962 C C . LEU C 2 47 ? 9.956 72.376 7.873 1.00 18.59 47 LEU C C 1
ATOM 1963 O O . LEU C 2 47 ? 10.093 71.813 8.955 1.00 18.50 47 LEU C O 1
ATOM 1968 N N . THR C 2 48 ? 9.353 73.562 7.774 1.00 18.77 48 THR C N 1
ATOM 1969 C CA . THR C 2 48 ? 8.884 74.227 8.978 1.00 19.23 48 THR C CA 1
ATOM 1970 C C . THR C 2 48 ? 7.807 73.363 9.628 1.00 19.76 48 THR C C 1
ATOM 1971 O O . THR C 2 48 ? 7.707 73.358 10.851 1.00 20.74 48 THR C O 1
ATOM 1975 N N . TYR C 2 49 ? 7.053 72.596 8.824 1.00 19.67 49 TYR C N 1
ATOM 1976 C CA . TYR C 2 49 ? 5.992 71.737 9.355 1.00 20.76 49 TYR C CA 1
ATOM 1977 C C . TYR C 2 49 ? 6.621 70.594 10.160 1.00 20.67 49 TYR C C 1
ATOM 1978 O O . TYR C 2 49 ? 6.211 70.314 11.290 1.00 21.90 49 TYR C O 1
ATOM 1987 N N . TYR C 2 50 ? 7.626 69.968 9.521 1.00 19.50 50 TYR C N 1
ATOM 1988 C CA . TYR C 2 50 ? 8.410 68.875 10.061 1.00 19.43 50 TYR C CA 1
ATOM 1989 C C . TYR C 2 50 ? 9.026 69.307 11.379 1.00 19.63 50 TYR C C 1
ATOM 1990 O O . TYR C 2 50 ? 9.148 68.504 12.298 1.00 20.48 50 TYR C O 1
ATOM 1999 N N . ALA C 2 51 ? 9.452 70.562 11.429 1.00 19.34 51 ALA C N 1
ATOM 2000 C CA . ALA C 2 51 ? 10.128 71.067 12.600 1.00 20.05 51 ALA C CA 1
ATOM 2001 C C . ALA C 2 51 ? 9.136 71.180 13.761 1.00 22.44 51 ALA C C 1
ATOM 2002 O O . ALA C 2 51 ? 9.428 70.894 14.922 1.00 23.58 51 ALA C O 1
ATOM 2004 N N . LYS C 2 52 ? 7.914 71.569 13.438 1.00 23.87 52 LYS C N 1
ATOM 2005 C CA . LYS C 2 52 ? 6.895 71.699 14.458 1.00 27.02 52 LYS C CA 1
ATOM 2006 C C . LYS C 2 52 ? 6.484 70.328 14.993 1.00 28.06 52 LYS C C 1
ATOM 2007 O O . LYS C 2 52 ? 6.491 70.116 16.213 1.00 30.13 52 LYS C O 1
ATOM 2013 N N . THR C 2 53 ? 6.080 69.419 14.083 1.00 27.09 53 THR C N 1
ATOM 2014 C CA . THR C 2 53 ? 5.695 68.076 14.496 1.00 28.44 53 THR C CA 1
ATOM 2015 C C . THR C 2 53 ? 6.830 67.517 15.368 1.00 28.16 53 THR C C 1
ATOM 2016 O O . THR C 2 53 ? 6.586 66.953 16.434 1.00 30.60 53 THR C O 1
ATOM 2020 N N . SER C 2 54 ? 8.086 67.783 14.989 1.00 25.54 54 SER C N 1
ATOM 2021 C CA . SER C 2 54 ? 9.226 67.277 15.722 1.00 25.24 54 SER C CA 1
ATOM 2022 C C . SER C 2 54 ? 9.355 67.899 17.107 1.00 27.05 54 SER C C 1
ATOM 2023 O O . SER C 2 54 ? 10.182 67.455 17.887 1.00 27.48 54 SER C O 1
ATOM 2026 N N . THR C 2 55 ? 8.530 68.897 17.441 1.00 28.66 55 THR C N 1
ATOM 2027 C CA . THR C 2 55 ? 8.578 69.517 18.763 1.00 31.27 55 THR C CA 1
ATOM 2028 C C . THR C 2 55 ? 7.271 69.348 19.523 1.00 35.10 55 THR C C 1
ATOM 2029 O O . THR C 2 55 ? 7.080 70.003 20.539 1.00 38.03 55 THR C O 1
ATOM 2033 N N . GLY C 2 56 ? 6.382 68.482 19.043 1.00 35.83 56 GLY C N 1
ATOM 2034 C CA . GLY C 2 56 ? 5.221 68.105 19.827 1.00 40.24 56 GLY C CA 1
ATOM 2035 C C . GLY C 2 56 ? 3.905 68.579 19.210 1.00 41.52 56 GLY C C 1
ATOM 2036 O O . GLY C 2 56 ? 2.849 68.288 19.773 1.00 45.51 56 GLY C O 1
ATOM 2037 N N . TYR C 2 57 ? 3.972 69.267 18.057 1.00 38.67 57 TYR C N 1
ATOM 2038 C CA . TYR C 2 57 ? 2.798 69.870 17.447 1.00 39.79 57 TYR C CA 1
ATOM 2039 C C . TYR C 2 57 ? 1.942 68.785 16.798 1.00 41.17 57 TYR C C 1
ATOM 2040 O O . TYR C 2 57 ? 2.325 68.166 15.811 1.00 38.68 57 TYR C O 1
ATOM 2049 N N . LYS C 2 58 ? 0.767 68.570 17.399 1.00 46.15 58 LYS C N 1
ATOM 2050 C CA . LYS C 2 58 ? -0.307 67.768 16.835 1.00 48.44 58 LYS C CA 1
ATOM 2051 C C . LYS C 2 58 ? -0.995 68.674 15.838 1.00 46.89 58 LYS C C 1
ATOM 2052 O O . LYS C 2 58 ? -0.936 69.888 15.970 1.00 46.47 58 LYS C O 1
ATOM 2058 N N . GLY C 2 59 ? -1.623 68.114 14.830 1.00 46.34 59 GLY C N 1
ATOM 2059 C CA . GLY C 2 59 ? -2.348 68.986 13.934 1.00 45.67 59 GLY C CA 1
ATOM 2060 C C . GLY C 2 59 ? -1.635 69.072 12.611 1.00 41.16 59 GLY C C 1
ATOM 2061 O O . GLY C 2 59 ? -0.427 69.073 12.574 1.00 38.16 59 GLY C O 1
ATOM 2062 N N . SER C 2 60 ? -2.432 69.143 11.564 1.00 41.55 60 SER C N 1
ATOM 2063 C CA . SER C 2 60 ? -2.041 68.728 10.240 1.00 39.35 60 SER C CA 1
ATOM 2064 C C . SER C 2 60 ? -1.323 69.856 9.541 1.00 36.39 60 SER C C 1
ATOM 2065 O O . SER C 2 60 ? -1.348 70.974 10.027 1.00 36.32 60 SER C O 1
ATOM 2068 N N . LEU C 2 61 ? -0.809 69.549 8.350 1.00 34.98 61 LEU C N 1
ATOM 2069 C CA . LEU C 2 61 ? -0.232 70.522 7.442 1.00 32.91 61 LEU C CA 1
ATOM 2070 C C . LEU C 2 61 ? -1.200 71.659 7.105 1.00 34.80 61 LEU C C 1
ATOM 2071 O O . LEU C 2 61 ? -0.829 72.818 7.198 1.00 33.91 61 LEU C O 1
ATOM 2076 N N . MET C 2 62 ? -2.440 71.371 6.703 1.00 38.28 62 MET C N 1
ATOM 2077 C CA . MET C 2 62 ? -3.370 72.444 6.401 1.00 40.26 62 MET C CA 1
ATOM 2078 C C . MET C 2 62 ? -3.590 73.296 7.634 1.00 40.27 62 MET C C 1
ATOM 2079 O O . MET C 2 62 ? -3.543 74.505 7.515 1.00 39.55 62 MET C O 1
ATOM 2084 N N . LYS C 2 63 ? -3.780 72.671 8.799 1.00 41.51 63 LYS C N 1
ATOM 2085 C CA . LYS C 2 63 ? -4.021 73.422 10.026 1.00 43.28 63 LYS C CA 1
ATOM 2086 C C . LYS C 2 63 ? -2.848 74.351 10.322 1.00 40.08 63 LYS C C 1
ATOM 2087 O O . LYS C 2 63 ? -3.051 75.507 10.695 1.00 41.24 63 LYS C O 1
ATOM 2093 N N . PHE C 2 64 ? -1.627 73.827 10.183 1.00 36.42 64 PHE C N 1
ATOM 2094 C CA . PHE C 2 64 ? -0.419 74.621 10.357 1.00 33.54 64 PHE C CA 1
ATOM 2095 C C . PHE C 2 64 ? -0.395 75.769 9.352 1.00 32.33 64 PHE C C 1
ATOM 2096 O O . PHE C 2 64 ? -0.235 76.917 9.738 1.00 32.99 64 PHE C O 1
ATOM 2104 N N . MET C 2 65 ? -0.599 75.492 8.067 1.00 31.16 65 MET C N 1
ATOM 2105 C CA . MET C 2 65 ? -0.505 76.556 7.082 1.00 30.31 65 MET C CA 1
ATOM 2106 C C . MET C 2 65 ? -1.507 77.664 7.371 1.00 32.72 65 MET C C 1
ATOM 2107 O O . MET C 2 65 ? -1.335 78.772 6.886 1.00 32.53 65 MET C O 1
ATOM 2112 N N . GLU C 2 66 ? -2.562 77.352 8.121 1.00 35.46 66 GLU C N 1
ATOM 2113 C CA . GLU C 2 66 ? -3.592 78.329 8.410 1.00 38.58 66 GLU C CA 1
ATOM 2114 C C . GLU C 2 66 ? -3.123 79.192 9.567 1.00 39.56 66 GLU C C 1
ATOM 2115 O O . GLU C 2 66 ? -3.168 80.413 9.482 1.00 40.46 66 GLU C O 1
ATOM 2121 N N . GLU C 2 67 ? -2.699 78.525 10.641 1.00 39.83 67 GLU C N 1
ATOM 2122 C CA . GLU C 2 67 ? -2.202 79.182 11.839 1.00 41.44 67 GLU C CA 1
ATOM 2123 C C . GLU C 2 67 ? -1.022 80.117 11.536 1.00 39.36 67 GLU C C 1
ATOM 2124 O O . GLU C 2 67 ? -0.840 81.096 12.258 1.00 41.42 67 GLU C O 1
ATOM 2130 N N . GLN C 2 68 ? -0.189 79.786 10.525 1.00 35.90 68 GLN C N 1
ATOM 2131 C CA . GLN C 2 68 ? 0.988 80.578 10.172 1.00 34.17 68 GLN C CA 1
ATOM 2132 C C . GLN C 2 68 ? 0.689 81.482 8.980 1.00 34.21 68 GLN C C 1
ATOM 2133 O O . GLN C 2 68 ? 1.610 82.094 8.466 1.00 33.33 68 GLN C O 1
ATOM 2139 N N . ASN C 2 69 ? -0.560 81.542 8.511 1.00 35.68 69 ASN C N 1
ATOM 2140 C CA . ASN C 2 69 ? -0.977 82.549 7.543 1.00 36.54 69 ASN C CA 1
ATOM 2141 C C . ASN C 2 69 ? -0.298 82.364 6.187 1.00 34.32 69 ASN C C 1
ATOM 2142 O O . ASN C 2 69 ? -0.140 83.330 5.453 1.00 34.75 69 ASN C O 1
ATOM 2147 N N . ILE C 2 70 ? 0.041 81.119 5.837 1.00 32.61 70 ILE C N 1
ATOM 2148 C CA . ILE C 2 70 ? 0.587 80.782 4.530 1.00 31.20 70 ILE C CA 1
ATOM 2149 C C . ILE C 2 70 ? -0.560 80.588 3.541 1.00 32.93 70 ILE C C 1
ATOM 2150 O O . ILE C 2 70 ? -0.334 80.641 2.336 1.00 32.61 70 ILE C O 1
ATOM 2155 N N . ILE C 2 71 ? -1.775 80.385 4.092 1.00 35.56 71 ILE C N 1
ATOM 2156 C CA . ILE C 2 71 ? -3.054 80.402 3.388 1.00 38.00 71 ILE C CA 1
ATOM 2157 C C . ILE C 2 71 ? -4.126 80.835 4.413 1.00 40.20 71 ILE C C 1
ATOM 2158 O O . ILE C 2 71 ? -4.967 81.661 4.034 1.00 42.05 71 ILE C O 1
#

Secondary structure (DSSP, 8-state):
---------SSS---TT-S---EEEE-EEEESSHHHHTTPEEEEEEEEES-TTS--EEEEEEEE-TTSEE---TTS-S-EE-GGGTT-SEEEEEE-SSEEEEEEE-SSS---SEEEEEEEEE--SS--SS-EEEEEEE--EETTEE-EEE-TT--HHHHHHHHHIIIIIS-BTTB----HHHHHTT-TT--EEEEE---/--TT-SS-SS--SHHHHHHHHHHHHHHTTT--S-HHHHHHT-/--TT-TT-SSS-SHHHHHHHHHHHHHHTTT--S-HHHHHHHTT--

Foldseek 3Di:
DDAPFDQDPDPPLAQPPFPFQKAWAWAAAEDADLVVAAFDKDKIFTWIPRAAQNWFKFKWKKAKALQKDWDAPPVRAQKDADDQQPQFPDWDWADDRRIIMIITGHQFSRGHTTTGIIGIIGHHNPHDAFDKMFMAIHWDDDPVGTTATAGNVCDVSRVSNGSSCHQPSAAAPNRFAPPVSCVVVVNRRTRYIYGHHDD/DDPQCLLPPVDHDCVSVVLVVVVCVQVVVPDDDDSVVVNVVD/DDPQPLLPPPDHDDVSVVLVVVVVVCVVVPDDDDSVRVCVVVVSD

Nearest PDB structures (foldseek):
  8ajy-assembly1_A  TM=1.001E+00  e=9.056E-39  Ruminococcus flavefaciens FD-1
  2zf9-assembly3_C  TM=9.372E-01  e=3.831E-19  Ruminococcus flavefaciens
  4n2o-assembly11_F  TM=7.380E-01  e=4.495E-10  Ruminococcus flavefaciens
  5es4-assembly2_C  TM=3.718E-01  e=2.526E-02  Homo sapiens
  3k71-assembly2_C  TM=3.785E-01  e=3.151E-02  Homo sapiens